Protein AF-A0A2T5G5W2-F1 (afdb_monomer_lite)

Foldseek 3Di:
DVVVVVVVVLVVVQVVLQVLQQVLLQVLQQQLFQQLLPFQKFKKFWKKKKKFLAFAQDPVGTHGPGIDIDGGDIDTCCCCPVVVCVVVVHDPPRPHDHDDMDMDMATPWMAMARDPPRSQVSSFVSSVVSRRPQFPDKTWQWKFFLGPPDDGDTPGCPPPDPDDDPDDPPPDDDDDDPVSVPPLQPGKIKIKMKTKGDRPCVPVVNPDDIDMHIYMHMHWDWDQGSVVRDIRTRDPCPPPDD

Radius of gyration: 27.68 Å; chains: 1; bounding box: 67×29×94 Å

InterPro domains:
  IPR028087 Putative Flp pilus-assembly TadG-like, N-terminal [PF13400] (2-38)

Secondary structure (DSSP, 8-state):
-HHHHHHHHHHHHHHHHHHHHHHHHHHHHHHHHHHHHHTTEEEEEEEEEEEE--EEE-SSSEEE--EEEEEEEEEEHIIIIIT-GGGGGS------SBS--EEEEEEEEEEEEE-TTHHHHHHHHHHHHT--TT-SEEEEEEEEE--SSP---EEE--SS---S---------PPPPTTGGG-TT-SEEEEEEEEEEPPTTTTSTTT---EEEEEEEEEE--EE-TTT-PEE---GGGG---

Organism: Hydrogenibacillus schlegelii (NCBI:txid1484)

Sequence (242 aa):
MIVVLIIAFAGLTEFGRYLIMREQAQTAADAAALAAATSGTKTWVKIDVYTYCGASRTKDGCESCGTRVVRGVIGTERDLIDRGEWIRYTTPQCECSCGGLQTWYEIVDRWVEYKRGDQAQAAGRFFQANRPTFAETADVRSVEVRRYPTVWETVRQDYAHIDYLNANPHYVTYPVPDDLRQDPFYPSVVVRAEAWMKTLWDGFLGIFRDRKANVCAQGDTFYQDPQTGRWIKPPDEACVPR

Structure (mmCIF, N/CA/C/O backbone):
data_AF-A0A2T5G5W2-F1
#
_entry.id   AF-A0A2T5G5W2-F1
#
loop_
_atom_site.group_PDB
_atom_site.id
_atom_site.type_symbol
_atom_site.label_atom_id
_atom_site.label_alt_id
_atom_site.label_comp_id
_atom_site.label_asym_id
_atom_site.label_entity_id
_atom_site.label_seq_id
_atom_site.pdbx_PDB_ins_code
_atom_site.Cartn_x
_atom_site.Cartn_y
_atom_site.Cartn_z
_atom_site.occupancy
_atom_site.B_iso_or_equiv
_atom_site.auth_seq_id
_atom_site.auth_comp_id
_atom_site.auth_asym_id
_atom_site.auth_atom_id
_atom_site.pdbx_PDB_model_num
ATOM 1 N N . MET A 1 1 ? -40.813 3.483 39.326 1.00 75.88 1 MET A N 1
ATOM 2 C CA . MET A 1 1 ? -40.563 4.310 38.122 1.00 75.88 1 MET A CA 1
ATOM 3 C C . MET A 1 1 ? -39.127 4.835 38.058 1.00 75.88 1 MET A C 1
ATOM 5 O O . MET A 1 1 ? -38.436 4.470 37.122 1.00 75.88 1 MET A O 1
ATOM 9 N N . ILE A 1 2 ? -38.645 5.599 39.053 1.00 87.69 2 ILE A N 1
ATOM 10 C CA . ILE A 1 2 ? -37.294 6.215 39.060 1.00 87.69 2 ILE A CA 1
ATOM 11 C C . ILE A 1 2 ? -36.161 5.220 38.725 1.00 87.69 2 ILE A C 1
ATOM 13 O O . ILE A 1 2 ? -35.359 5.492 37.841 1.00 87.69 2 ILE A O 1
ATOM 17 N N . VAL A 1 3 ? -36.145 4.034 39.346 1.00 83.75 3 VAL A N 1
ATOM 18 C CA . VAL A 1 3 ? -35.128 2.988 39.088 1.00 83.75 3 VAL A CA 1
ATOM 19 C C . VAL A 1 3 ? -35.062 2.566 37.610 1.00 83.75 3 VAL A C 1
ATOM 21 O O . VAL A 1 3 ? -33.977 2.361 37.080 1.00 83.75 3 VAL A O 1
ATOM 24 N N . VAL A 1 4 ? -36.205 2.494 36.918 1.00 85.69 4 VAL A N 1
ATOM 25 C CA . VAL A 1 4 ? -36.268 2.119 35.492 1.00 85.69 4 VAL A CA 1
ATOM 26 C C . VAL A 1 4 ? -35.642 3.207 34.616 1.00 85.69 4 VAL A C 1
ATOM 28 O O . VAL A 1 4 ? -34.908 2.892 33.684 1.00 85.69 4 VAL A O 1
ATOM 31 N N . LEU A 1 5 ? -35.870 4.482 34.948 1.00 88.69 5 LEU A N 1
ATOM 32 C CA . LEU A 1 5 ? -35.258 5.616 34.246 1.00 88.69 5 LEU A CA 1
ATOM 33 C C . LEU A 1 5 ? -33.735 5.658 34.455 1.00 88.69 5 LEU A C 1
ATOM 35 O O . LEU A 1 5 ? -33.006 5.929 33.506 1.00 88.69 5 LEU A O 1
ATOM 39 N N . ILE A 1 6 ? -33.252 5.326 35.658 1.00 88.12 6 ILE A N 1
ATOM 40 C CA . ILE A 1 6 ? -31.811 5.225 35.950 1.00 88.12 6 ILE A CA 1
ATOM 41 C C . ILE A 1 6 ? -31.166 4.101 35.125 1.00 88.12 6 ILE A C 1
ATOM 43 O O . ILE A 1 6 ? -30.148 4.338 34.481 1.00 88.12 6 ILE A O 1
ATOM 47 N N . ILE A 1 7 ? -31.775 2.908 35.078 1.00 86.12 7 ILE A N 1
ATOM 48 C CA . ILE A 1 7 ? -31.277 1.785 34.260 1.00 86.12 7 ILE A CA 1
ATOM 49 C C . ILE A 1 7 ? -31.255 2.159 32.769 1.00 86.12 7 ILE A C 1
ATOM 51 O O . ILE A 1 7 ? -30.272 1.879 32.083 1.00 86.12 7 ILE A O 1
ATOM 55 N N . ALA A 1 8 ? -32.300 2.827 32.268 1.00 87.25 8 ALA A N 1
ATOM 56 C CA . ALA A 1 8 ? -32.356 3.285 30.880 1.00 87.25 8 ALA A CA 1
ATOM 57 C C . ALA A 1 8 ? -31.255 4.314 30.559 1.00 87.25 8 ALA A C 1
ATOM 59 O O . ALA A 1 8 ? -30.593 4.206 29.527 1.00 87.25 8 ALA A O 1
ATOM 60 N N . PHE A 1 9 ? -31.006 5.274 31.456 1.00 89.81 9 PHE A N 1
ATOM 61 C CA . PHE A 1 9 ? -29.952 6.278 31.288 1.00 89.81 9 PHE A CA 1
ATOM 62 C C . PHE A 1 9 ? -28.539 5.667 31.355 1.00 89.81 9 PHE A C 1
ATOM 64 O O . PHE A 1 9 ? -27.686 5.980 30.520 1.00 89.81 9 PHE A O 1
ATOM 71 N N . ALA A 1 10 ? -28.299 4.740 32.289 1.00 86.81 10 ALA A N 1
ATOM 72 C CA . ALA A 1 10 ? -27.057 3.967 32.361 1.00 86.81 10 ALA A CA 1
ATOM 73 C C . ALA A 1 10 ? -26.822 3.155 31.071 1.00 86.81 10 ALA A C 1
ATOM 75 O O . ALA A 1 10 ? -25.731 3.181 30.506 1.00 86.81 10 ALA A O 1
ATOM 76 N N . GLY A 1 11 ? -27.868 2.514 30.535 1.00 86.50 11 GLY A N 1
ATOM 77 C CA . GLY A 1 11 ? -27.791 1.781 29.269 1.00 86.50 11 GLY A CA 1
ATOM 78 C C . GLY A 1 11 ? -27.474 2.664 28.060 1.00 86.50 11 GLY A C 1
ATOM 79 O O . GLY A 1 11 ? -26.618 2.305 27.252 1.00 86.50 11 GLY A O 1
ATOM 80 N N . LEU A 1 12 ? -28.113 3.833 27.948 1.00 89.62 12 LEU A N 1
ATOM 81 C CA . LEU A 1 12 ? -27.859 4.787 26.861 1.00 89.62 12 LEU A CA 1
ATOM 82 C C . LEU A 1 12 ? -26.438 5.365 26.914 1.00 89.62 12 LEU A C 1
ATOM 84 O O . LEU A 1 12 ? -25.783 5.468 25.878 1.00 89.62 12 LEU A O 1
ATOM 88 N N . THR A 1 13 ? -25.943 5.705 28.107 1.00 88.44 13 THR A N 1
ATOM 89 C CA . THR A 1 13 ? -24.583 6.247 28.282 1.00 88.44 13 THR A CA 1
ATOM 90 C C . THR A 1 13 ? -23.503 5.208 27.974 1.00 88.44 13 THR A C 1
ATOM 92 O O . THR A 1 13 ? -22.556 5.516 27.250 1.00 88.44 13 THR A O 1
ATOM 95 N N . GLU A 1 14 ? -23.665 3.961 28.422 1.00 86.69 14 GLU A N 1
ATOM 96 C CA . GLU A 1 14 ? -22.753 2.861 28.078 1.00 86.69 14 GLU A CA 1
ATOM 97 C C . GLU A 1 14 ? -22.765 2.525 26.584 1.00 86.69 14 GLU A C 1
ATOM 99 O O . GLU A 1 14 ? -21.706 2.330 25.983 1.00 86.69 14 GLU A O 1
ATOM 104 N N . PHE A 1 15 ? -23.943 2.495 25.956 1.00 87.38 15 PHE A N 1
ATOM 105 C CA . PHE A 1 15 ? -24.051 2.246 24.519 1.00 87.38 15 PHE A CA 1
ATOM 106 C C . PHE A 1 15 ? -23.409 3.371 23.694 1.00 87.38 15 PHE A C 1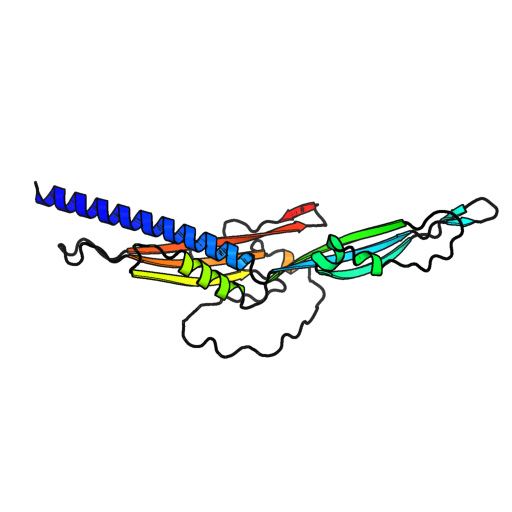
ATOM 108 O O . PHE A 1 15 ? -22.666 3.090 22.754 1.00 87.38 15 PHE A O 1
ATOM 115 N N . GLY A 1 16 ? -23.610 4.634 24.088 1.00 89.00 16 GLY A N 1
ATOM 116 C CA . GLY A 1 16 ? -22.953 5.786 23.465 1.00 89.00 16 GLY A CA 1
ATOM 117 C C . GLY A 1 16 ? -21.425 5.719 23.559 1.00 89.00 16 GLY A C 1
ATOM 118 O O . GLY A 1 16 ? -20.744 5.865 22.545 1.00 89.00 16 GLY A O 1
ATOM 119 N N . ARG A 1 17 ? -20.875 5.415 24.746 1.00 89.25 17 ARG A N 1
ATOM 120 C CA . ARG A 1 17 ? -19.422 5.222 24.935 1.00 89.25 17 ARG A CA 1
ATOM 121 C C . ARG A 1 17 ? -18.874 4.081 24.074 1.00 89.25 17 ARG A C 1
ATOM 123 O O . ARG A 1 17 ? -17.823 4.245 23.458 1.00 89.25 17 ARG A O 1
ATOM 130 N N . TYR A 1 18 ? -19.596 2.960 23.991 1.00 87.50 18 TYR A N 1
ATOM 131 C CA . TYR A 1 18 ? -19.204 1.821 23.158 1.00 87.50 18 TYR A CA 1
ATOM 132 C C . TYR A 1 18 ? -19.150 2.178 21.666 1.00 87.50 18 TYR A C 1
ATOM 134 O O . TYR A 1 18 ? -18.173 1.836 20.998 1.00 87.50 18 TYR A O 1
ATOM 142 N N . LEU A 1 19 ? -20.158 2.892 21.148 1.00 90.19 19 LEU A N 1
ATOM 143 C CA . LEU A 1 19 ? -20.159 3.355 19.757 1.00 90.19 19 LEU A CA 1
ATOM 144 C C . LEU A 1 19 ? -18.979 4.295 19.478 1.00 90.19 19 LEU A C 1
ATOM 146 O O . LEU A 1 19 ? -18.249 4.069 18.518 1.00 90.19 19 LEU A O 1
ATOM 150 N N . ILE A 1 20 ? -18.730 5.280 20.348 1.00 90.50 20 ILE A N 1
ATOM 151 C CA . ILE A 1 20 ? -17.597 6.208 20.186 1.00 90.50 20 ILE A CA 1
ATOM 152 C C . ILE A 1 20 ? -16.259 5.454 20.207 1.00 90.50 20 ILE A C 1
ATOM 154 O O . ILE A 1 20 ? -15.413 5.700 19.350 1.00 90.50 20 ILE A O 1
ATOM 158 N N . MET A 1 21 ? -16.068 4.502 21.131 1.00 91.25 21 MET A N 1
ATOM 159 C CA . MET A 1 21 ? -14.854 3.677 21.156 1.00 91.25 21 MET A CA 1
ATOM 160 C C . MET A 1 21 ? -14.689 2.879 19.856 1.00 91.25 21 MET A C 1
ATOM 162 O O . MET A 1 21 ? -13.575 2.785 19.344 1.00 91.25 21 MET A O 1
ATOM 166 N N . ARG A 1 22 ? -15.772 2.303 19.319 1.00 90.38 22 ARG A N 1
ATOM 167 C CA . ARG A 1 22 ? -15.732 1.514 18.082 1.00 90.38 22 ARG A CA 1
ATOM 168 C C . ARG A 1 22 ? -15.331 2.363 16.873 1.00 90.38 22 ARG A C 1
ATOM 170 O O . ARG A 1 22 ? -14.464 1.930 16.123 1.00 90.38 22 ARG A O 1
ATOM 177 N N . GLU A 1 23 ? -15.904 3.555 16.713 1.00 91.19 23 GLU A N 1
ATOM 178 C CA . GLU A 1 23 ? -15.547 4.476 15.619 1.00 91.19 23 GLU A CA 1
ATOM 179 C C . GLU A 1 23 ? -14.101 4.986 15.748 1.00 91.19 23 GLU A C 1
ATOM 181 O O . GLU A 1 23 ? -13.355 5.019 14.767 1.00 91.19 23 GLU A O 1
ATOM 186 N N . GLN A 1 24 ? -13.651 5.302 16.971 1.00 90.94 24 GLN A N 1
ATOM 187 C CA . GLN A 1 24 ? -12.246 5.642 17.234 1.00 90.94 24 GLN A CA 1
ATOM 188 C C . GLN A 1 24 ? -11.306 4.474 16.900 1.00 90.94 24 GLN A C 1
ATOM 190 O O . GLN A 1 24 ? -10.264 4.684 16.284 1.00 90.94 24 GLN A O 1
ATOM 195 N N . ALA A 1 25 ? -11.672 3.241 17.267 1.00 88.56 25 ALA A N 1
ATOM 196 C CA . ALA A 1 25 ? -10.878 2.051 16.973 1.00 88.56 25 ALA A CA 1
ATOM 197 C C . ALA A 1 25 ? -10.799 1.776 15.465 1.00 88.56 25 ALA A C 1
ATOM 199 O O . ALA A 1 25 ? -9.724 1.436 14.976 1.00 88.56 25 ALA A O 1
ATOM 200 N N . GLN A 1 26 ? -11.902 1.962 14.730 1.00 90.88 26 GLN A N 1
ATOM 201 C CA . GLN A 1 26 ? -11.923 1.827 13.272 1.00 90.88 26 GLN A CA 1
ATOM 202 C C . GLN A 1 26 ? -11.002 2.870 12.628 1.00 90.88 26 GLN A C 1
ATOM 204 O O . GLN A 1 26 ? -10.073 2.496 11.923 1.00 90.88 26 GLN A O 1
ATOM 209 N N . THR A 1 27 ? -11.155 4.146 12.997 1.00 91.31 27 THR A N 1
ATOM 210 C CA . THR A 1 27 ? -10.293 5.246 12.522 1.00 91.31 27 THR A CA 1
ATOM 211 C C . THR A 1 27 ? -8.804 4.975 12.790 1.00 91.31 27 THR A C 1
ATOM 213 O O . THR A 1 27 ? -7.952 5.212 11.933 1.00 91.31 27 THR A O 1
ATOM 216 N N . ALA A 1 28 ? -8.473 4.442 13.972 1.00 87.44 28 ALA A N 1
ATOM 217 C CA . ALA A 1 28 ? -7.106 4.070 14.334 1.00 87.44 28 ALA A CA 1
ATOM 218 C C . ALA A 1 28 ? -6.576 2.887 13.506 1.00 87.44 28 ALA A C 1
ATOM 220 O O . ALA A 1 28 ? -5.399 2.875 13.139 1.00 87.44 28 ALA A O 1
ATOM 221 N N . ALA A 1 29 ? -7.429 1.905 13.194 1.00 87.31 29 ALA A N 1
ATOM 222 C CA . ALA A 1 29 ? -7.088 0.788 12.320 1.00 87.31 29 ALA A CA 1
ATOM 223 C C . ALA A 1 29 ? -6.875 1.253 10.869 1.00 87.31 29 ALA A C 1
ATOM 225 O O . ALA A 1 29 ? -5.891 0.845 10.255 1.00 87.31 29 ALA A O 1
ATOM 226 N N . ASP A 1 30 ? -7.719 2.150 10.351 1.00 88.62 30 ASP A N 1
ATOM 227 C CA . ASP A 1 30 ? -7.602 2.722 9.002 1.00 88.62 30 ASP A CA 1
ATOM 228 C C . ASP A 1 30 ? -6.281 3.494 8.843 1.00 88.62 30 ASP A C 1
ATOM 230 O O . ASP A 1 30 ? -5.517 3.261 7.901 1.00 88.62 30 ASP A O 1
ATOM 234 N N . ALA A 1 31 ? -5.942 4.337 9.827 1.00 86.81 31 ALA A N 1
ATOM 235 C CA . ALA A 1 31 ? -4.659 5.038 9.874 1.00 86.81 31 ALA A CA 1
ATOM 236 C C . ALA A 1 31 ? -3.460 4.073 9.968 1.00 86.81 31 ALA A C 1
ATOM 238 O O . ALA A 1 31 ? -2.442 4.278 9.302 1.00 86.81 31 ALA A O 1
ATOM 239 N N . ALA A 1 32 ? -3.575 3.006 10.764 1.00 84.38 32 ALA A N 1
ATOM 240 C CA . ALA A 1 32 ? -2.542 1.981 10.901 1.00 84.38 32 ALA A CA 1
ATOM 241 C C . ALA A 1 32 ? -2.332 1.171 9.612 1.00 84.38 32 ALA A C 1
ATOM 243 O O . ALA A 1 32 ? -1.190 0.891 9.246 1.00 84.38 32 ALA A O 1
ATOM 244 N N . ALA A 1 33 ? -3.410 0.824 8.906 1.00 85.44 33 ALA A N 1
ATOM 245 C CA . ALA A 1 33 ? -3.350 0.083 7.652 1.00 85.44 33 ALA A CA 1
ATOM 246 C C . ALA A 1 33 ? -2.731 0.928 6.529 1.00 85.44 33 ALA A C 1
ATOM 248 O O . ALA A 1 33 ? -1.846 0.445 5.821 1.00 85.44 33 ALA A O 1
ATOM 249 N N . LEU A 1 34 ? -3.092 2.213 6.431 1.00 86.69 34 LEU A N 1
ATOM 250 C CA . LEU A 1 34 ? -2.463 3.158 5.502 1.00 86.69 34 LEU A CA 1
ATOM 251 C C . LEU A 1 34 ? -0.968 3.372 5.808 1.00 86.69 34 LEU A C 1
ATOM 253 O O . LEU A 1 34 ? -0.134 3.357 4.898 1.00 86.69 34 LEU A O 1
ATOM 257 N N . ALA A 1 35 ? -0.605 3.531 7.084 1.00 84.75 35 ALA A N 1
ATOM 258 C CA . ALA A 1 35 ? 0.792 3.665 7.500 1.00 84.75 35 ALA A CA 1
ATOM 259 C C . ALA A 1 35 ? 1.623 2.409 7.189 1.00 84.75 35 ALA A C 1
ATOM 261 O O . ALA A 1 35 ? 2.795 2.509 6.834 1.00 84.75 35 ALA A O 1
ATOM 262 N N . ALA A 1 36 ? 1.016 1.225 7.286 1.00 82.00 36 ALA A N 1
ATOM 263 C CA . ALA A 1 36 ? 1.665 -0.034 6.950 1.00 82.00 36 ALA A CA 1
ATOM 264 C C . ALA A 1 36 ? 1.761 -0.272 5.433 1.00 82.00 36 ALA A C 1
ATOM 266 O O . ALA A 1 36 ? 2.787 -0.751 4.962 1.00 82.00 36 ALA A O 1
ATOM 267 N N . ALA A 1 37 ? 0.756 0.124 4.647 1.00 81.50 37 ALA A N 1
ATOM 268 C CA . ALA A 1 37 ? 0.812 0.077 3.181 1.00 81.50 37 ALA A CA 1
ATOM 269 C C . ALA A 1 37 ? 1.822 1.079 2.580 1.00 81.50 37 ALA A C 1
ATOM 271 O O . ALA A 1 37 ? 2.270 0.918 1.445 1.00 81.50 37 ALA A O 1
ATOM 272 N N . THR A 1 38 ? 2.219 2.104 3.340 1.00 81.81 38 THR A N 1
ATOM 273 C CA . THR A 1 38 ? 3.231 3.092 2.930 1.00 81.81 38 THR A CA 1
ATOM 274 C C . THR A 1 38 ? 4.626 2.829 3.514 1.00 81.81 38 THR A C 1
ATOM 276 O O . THR A 1 38 ? 5.600 3.416 3.035 1.00 81.81 38 THR A O 1
ATOM 279 N N . SER A 1 39 ? 4.779 1.942 4.508 1.00 80.00 39 SER A N 1
ATOM 280 C CA . SER A 1 39 ? 6.076 1.694 5.147 1.00 80.00 39 SER A CA 1
ATOM 281 C C . SER A 1 39 ? 6.926 0.661 4.397 1.00 80.00 39 SER A C 1
ATOM 283 O O . SER A 1 39 ? 6.584 -0.513 4.243 1.00 80.00 39 SER A O 1
ATOM 285 N N . GLY A 1 40 ? 8.099 1.108 3.938 1.00 72.56 40 GLY A N 1
ATOM 286 C CA . GLY A 1 40 ? 9.072 0.244 3.263 1.00 72.56 40 GLY A CA 1
ATOM 287 C C . GLY A 1 40 ? 8.630 -0.252 1.880 1.00 72.56 40 GLY A C 1
ATOM 288 O O . GLY A 1 40 ? 9.183 -1.235 1.386 1.00 72.56 40 GLY A O 1
ATOM 289 N N . THR A 1 41 ? 7.642 0.406 1.271 1.00 78.25 41 THR A N 1
ATOM 290 C CA . THR A 1 41 ? 7.068 0.059 -0.034 1.00 78.25 41 THR A CA 1
ATOM 291 C C . THR A 1 41 ? 7.982 0.504 -1.179 1.00 78.25 41 THR A C 1
ATOM 293 O O . THR A 1 41 ? 8.453 1.644 -1.203 1.00 78.25 41 THR A O 1
ATOM 296 N N . LYS A 1 42 ? 8.227 -0.384 -2.147 1.00 80.38 42 LYS A N 1
ATOM 297 C CA . LYS A 1 42 ? 8.968 -0.096 -3.384 1.00 80.38 42 LYS A CA 1
ATOM 298 C C . LYS A 1 42 ? 8.151 -0.513 -4.598 1.00 80.38 42 LYS A C 1
ATOM 300 O O . LYS A 1 42 ? 7.775 -1.677 -4.707 1.00 80.38 42 LYS A O 1
ATOM 305 N N . THR A 1 43 ? 7.952 0.406 -5.536 1.00 82.19 43 THR A N 1
ATOM 306 C CA . THR A 1 43 ? 7.426 0.071 -6.862 1.00 82.19 43 THR A CA 1
ATOM 307 C C . THR A 1 43 ? 8.585 -0.256 -7.794 1.00 82.19 43 THR A C 1
ATOM 309 O O . THR A 1 43 ? 9.536 0.523 -7.930 1.00 82.19 43 THR A O 1
ATOM 312 N N . TRP A 1 44 ? 8.508 -1.422 -8.416 1.00 83.62 44 TRP A N 1
ATOM 313 C CA . TRP A 1 44 ? 9.457 -1.931 -9.392 1.00 83.62 44 TRP A CA 1
ATOM 314 C C . TRP A 1 44 ? 8.829 -1.904 -10.780 1.00 83.62 44 TRP A C 1
ATOM 316 O O . TRP A 1 44 ? 7.629 -2.137 -10.931 1.00 83.62 44 TRP A O 1
ATOM 326 N N . VAL A 1 45 ? 9.659 -1.665 -11.791 1.00 85.62 45 VAL A N 1
ATOM 327 C CA . VAL A 1 45 ? 9.281 -1.777 -13.200 1.00 85.62 45 VAL A CA 1
ATOM 328 C C . VAL A 1 45 ? 10.287 -2.636 -13.951 1.00 85.62 45 VAL A C 1
ATOM 330 O O . VAL A 1 45 ? 11.486 -2.644 -13.652 1.00 85.62 45 VAL A O 1
ATOM 333 N N . LYS A 1 46 ? 9.781 -3.327 -14.967 1.00 85.75 46 LYS A N 1
ATOM 334 C CA . LYS A 1 46 ? 10.559 -3.944 -16.035 1.00 85.75 46 LYS A CA 1
ATOM 335 C C . LYS A 1 46 ? 10.251 -3.192 -17.319 1.00 85.75 46 LYS A C 1
ATOM 337 O O . LYS A 1 46 ? 9.081 -3.077 -17.685 1.00 85.75 46 LYS A O 1
ATOM 342 N N . ILE A 1 47 ? 11.279 -2.708 -18.000 1.00 87.44 47 ILE A N 1
ATOM 343 C CA . ILE A 1 47 ? 11.138 -1.961 -19.249 1.00 87.44 47 ILE A CA 1
ATOM 344 C C . ILE A 1 47 ? 11.949 -2.592 -20.379 1.00 87.44 47 ILE A C 1
ATOM 346 O O . ILE A 1 47 ? 13.025 -3.154 -20.155 1.00 87.44 47 ILE A O 1
ATOM 350 N N . ASP A 1 48 ? 11.439 -2.441 -21.595 1.00 90.12 48 ASP A N 1
ATOM 351 C CA . ASP A 1 48 ? 12.189 -2.646 -22.830 1.00 90.12 48 ASP A CA 1
ATOM 352 C C . ASP A 1 48 ? 12.545 -1.259 -23.386 1.00 90.12 48 ASP A C 1
ATOM 354 O O . ASP A 1 48 ? 11.670 -0.410 -23.569 1.00 90.12 48 ASP A O 1
ATOM 358 N N . VAL A 1 49 ? 13.836 -0.999 -23.607 1.00 90.25 49 VAL A N 1
ATOM 359 C CA . VAL A 1 49 ? 14.341 0.291 -24.102 1.00 90.25 49 VAL A CA 1
ATOM 360 C C . VAL A 1 49 ? 14.666 0.174 -25.582 1.00 90.25 49 VAL A C 1
ATOM 362 O O . VAL A 1 49 ? 15.504 -0.629 -25.994 1.00 90.25 49 VAL A O 1
ATOM 365 N N . TYR A 1 50 ? 14.015 1.009 -26.381 1.00 90.12 50 TYR A N 1
ATOM 366 C CA . TYR A 1 50 ? 14.131 1.053 -27.828 1.00 90.12 50 TYR A CA 1
ATOM 367 C C . TYR A 1 50 ? 15.044 2.202 -28.253 1.00 90.12 50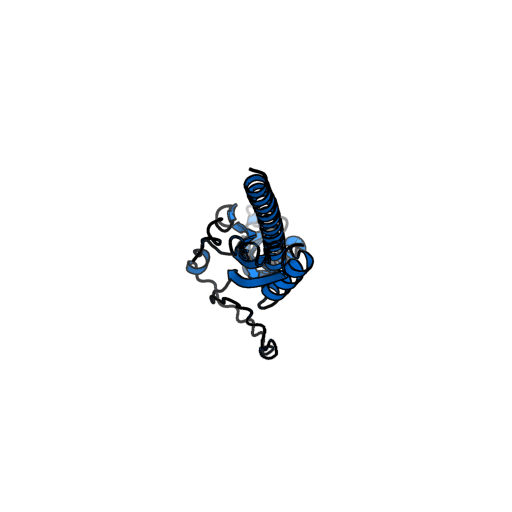 TYR A C 1
ATOM 369 O O . TYR A 1 50 ? 15.003 3.309 -27.714 1.00 90.12 50 TYR A O 1
ATOM 377 N N . THR A 1 51 ? 15.889 1.943 -29.245 1.00 89.50 51 THR A N 1
ATOM 378 C CA . THR A 1 51 ? 16.731 2.944 -29.902 1.00 89.50 51 THR A CA 1
ATOM 379 C C . THR A 1 51 ? 16.581 2.790 -31.409 1.00 89.50 51 THR A C 1
ATOM 381 O O . THR A 1 51 ? 17.073 1.824 -31.996 1.00 89.50 51 THR A O 1
ATOM 384 N N . TYR A 1 52 ? 15.884 3.729 -32.042 1.00 86.75 52 TYR A N 1
ATOM 385 C CA . TYR A 1 52 ? 15.818 3.822 -33.494 1.00 86.75 52 TYR A CA 1
ATOM 386 C C . TYR A 1 52 ? 17.138 4.381 -34.020 1.00 86.75 52 TYR A C 1
ATOM 388 O O . TYR A 1 52 ? 17.522 5.506 -33.689 1.00 86.75 52 TYR A O 1
ATOM 396 N N . CYS A 1 53 ? 17.823 3.595 -34.851 1.00 83.19 53 CYS A N 1
ATOM 397 C CA . CYS A 1 53 ? 19.142 3.944 -35.367 1.00 83.19 53 CYS A CA 1
ATOM 398 C C . CYS A 1 53 ? 19.110 4.927 -36.548 1.00 83.19 53 CYS A C 1
ATOM 400 O O . CYS A 1 53 ? 20.151 5.176 -37.141 1.00 83.19 53 CYS A O 1
ATOM 402 N N . GLY A 1 54 ? 17.956 5.487 -36.921 1.00 81.88 54 GLY A N 1
ATOM 403 C CA . GLY A 1 54 ? 17.862 6.348 -38.099 1.00 81.88 54 GLY A CA 1
ATOM 404 C C . GLY A 1 54 ? 17.916 5.545 -39.401 1.00 81.88 54 GLY A C 1
ATOM 405 O O . GLY A 1 54 ? 17.328 4.468 -39.518 1.00 81.88 54 GLY A O 1
ATOM 406 N N . ALA A 1 55 ? 18.604 6.090 -40.396 1.00 80.12 55 ALA A N 1
ATOM 407 C CA . ALA A 1 55 ? 18.743 5.526 -41.730 1.00 80.12 55 ALA A CA 1
ATOM 408 C C . ALA A 1 55 ? 20.172 5.709 -42.267 1.00 80.12 55 ALA A C 1
ATOM 410 O O . ALA A 1 55 ? 20.901 6.605 -41.844 1.00 80.12 55 ALA A O 1
ATOM 411 N N . SER A 1 56 ? 20.577 4.886 -43.227 1.00 83.50 56 SER A N 1
ATOM 412 C CA . SER A 1 56 ? 21.863 4.995 -43.918 1.00 83.50 56 SER A CA 1
ATOM 413 C C . SER A 1 56 ? 21.670 5.391 -45.372 1.00 83.50 56 SER A C 1
ATOM 415 O O . SER A 1 56 ? 20.721 4.969 -46.030 1.00 83.50 56 SER A O 1
ATOM 417 N N . ARG A 1 57 ? 22.569 6.241 -45.871 1.00 80.75 57 ARG A N 1
ATOM 418 C CA . ARG A 1 57 ? 22.500 6.769 -47.231 1.00 80.75 57 ARG A CA 1
ATOM 419 C C . ARG A 1 57 ? 22.918 5.706 -48.247 1.00 80.75 57 ARG A C 1
ATOM 421 O O . ARG A 1 57 ? 24.081 5.306 -48.278 1.00 80.75 57 ARG A O 1
ATOM 428 N N . THR A 1 58 ? 21.986 5.293 -49.095 1.00 81.06 58 THR A N 1
ATOM 429 C CA . THR A 1 58 ? 22.231 4.403 -50.236 1.00 81.06 58 THR A CA 1
ATOM 430 C C . THR A 1 58 ? 22.229 5.208 -51.539 1.00 81.06 58 THR A C 1
ATOM 432 O O . THR A 1 58 ? 22.180 6.442 -51.521 1.00 81.06 58 THR A O 1
ATOM 435 N N . LYS A 1 59 ? 22.364 4.543 -52.694 1.00 82.31 59 LYS A N 1
ATOM 436 C CA . LYS A 1 59 ? 22.319 5.229 -54.000 1.00 82.31 59 LYS A CA 1
ATOM 437 C C . LYS A 1 59 ? 20.915 5.737 -54.337 1.00 82.31 59 LYS A C 1
ATOM 439 O O . LYS A 1 59 ? 20.798 6.734 -55.044 1.00 82.31 59 LYS A O 1
ATOM 444 N N . ASP A 1 60 ? 19.896 5.080 -53.792 1.00 82.06 60 ASP A N 1
ATOM 445 C CA . ASP A 1 60 ? 18.487 5.298 -54.116 1.00 82.06 60 ASP A CA 1
ATOM 446 C C . ASP A 1 60 ? 17.751 6.143 -53.054 1.00 82.06 60 ASP A C 1
ATOM 448 O O . ASP A 1 60 ? 16.628 6.589 -53.282 1.00 82.06 60 ASP A O 1
ATOM 452 N N . GLY A 1 61 ? 18.384 6.426 -51.905 1.00 81.94 61 GLY A N 1
ATOM 453 C CA . GLY A 1 61 ? 17.823 7.295 -50.869 1.00 81.94 61 GLY A CA 1
ATOM 454 C C . GLY A 1 61 ? 18.505 7.167 -49.503 1.00 81.94 61 GLY A C 1
ATOM 455 O O . GLY A 1 61 ? 19.725 7.041 -49.401 1.00 81.94 61 GLY A O 1
ATOM 456 N N . CYS A 1 62 ? 17.703 7.225 -48.439 1.00 80.62 62 CYS A N 1
ATOM 457 C CA . CYS A 1 62 ? 18.109 6.851 -47.085 1.00 80.62 62 CYS A CA 1
ATOM 458 C C . CYS A 1 62 ? 17.251 5.656 -46.641 1.00 80.62 62 CYS A C 1
ATOM 460 O O . CYS A 1 62 ? 16.031 5.784 -46.541 1.00 80.62 62 CYS A O 1
ATOM 462 N N . GLU A 1 63 ? 17.876 4.515 -46.361 1.00 81.12 63 GLU A N 1
ATOM 463 C CA . GLU A 1 63 ? 17.205 3.272 -45.951 1.00 81.12 63 GLU A CA 1
ATOM 464 C C . GLU A 1 63 ? 17.300 3.070 -44.439 1.00 81.12 63 GLU A C 1
ATOM 466 O O . GLU A 1 63 ? 18.337 3.347 -43.841 1.00 81.12 63 GLU A O 1
ATOM 471 N N . SER A 1 64 ? 16.227 2.599 -43.797 1.00 80.94 64 SER A N 1
ATOM 472 C CA . SER A 1 64 ? 16.188 2.485 -42.334 1.00 80.94 64 SER A CA 1
ATOM 473 C C . SER A 1 64 ? 17.236 1.507 -41.795 1.00 80.94 64 SER A C 1
ATOM 475 O O . SER A 1 64 ? 17.326 0.363 -42.233 1.00 80.94 64 SER A O 1
ATOM 477 N N . CYS A 1 65 ? 17.967 1.940 -40.768 1.00 80.88 65 CYS A N 1
ATOM 478 C CA . CYS A 1 65 ? 18.895 1.106 -40.007 1.00 80.88 65 CYS A CA 1
ATOM 479 C C . CYS A 1 65 ? 18.198 0.180 -38.992 1.00 80.88 65 CYS A C 1
ATOM 481 O O . CYS A 1 65 ? 18.863 -0.581 -38.286 1.00 80.88 65 CYS A O 1
ATOM 483 N N . GLY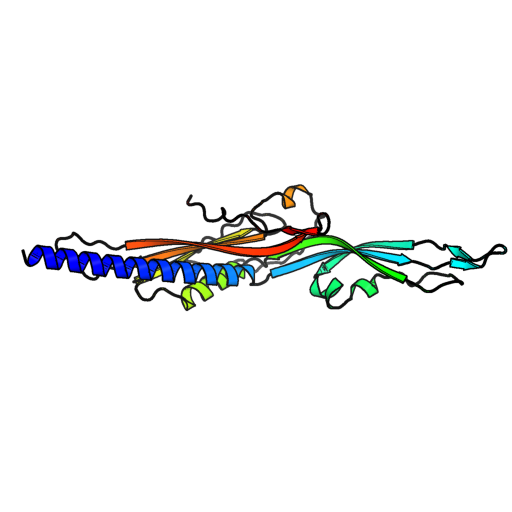 A 1 66 ? 16.869 0.265 -38.886 1.00 84.25 66 GLY A N 1
ATOM 484 C CA . GLY A 1 66 ? 16.076 -0.472 -37.912 1.00 84.25 66 GLY A CA 1
ATOM 485 C C . GLY A 1 66 ? 16.205 0.050 -36.477 1.00 84.25 66 GLY A C 1
ATOM 486 O O . GLY A 1 66 ? 16.757 1.119 -36.200 1.00 84.25 66 GLY A O 1
ATOM 487 N N . THR A 1 67 ? 15.664 -0.740 -35.551 1.00 86.50 67 THR A N 1
ATOM 488 C CA . THR A 1 67 ? 15.555 -0.404 -34.127 1.00 86.50 67 THR A CA 1
ATOM 489 C C . THR A 1 67 ? 16.306 -1.439 -33.296 1.00 86.50 67 THR A C 1
ATOM 491 O O . THR A 1 67 ? 16.080 -2.643 -33.435 1.00 86.50 67 THR A O 1
ATOM 494 N N . ARG A 1 68 ? 17.198 -0.982 -32.414 1.00 85.88 68 ARG A N 1
ATOM 495 C CA . ARG A 1 68 ? 17.818 -1.806 -31.368 1.00 85.88 68 ARG A CA 1
ATOM 496 C C . ARG A 1 68 ? 16.918 -1.808 -30.135 1.00 85.88 68 ARG A C 1
ATOM 498 O O . ARG A 1 68 ? 16.307 -0.788 -29.829 1.00 85.88 68 ARG A O 1
ATOM 505 N N . VAL A 1 69 ? 16.844 -2.938 -29.436 1.00 87.00 69 VAL A N 1
ATOM 506 C CA . VAL A 1 69 ? 16.029 -3.084 -28.221 1.00 87.00 69 VAL A CA 1
ATOM 507 C C . VAL A 1 69 ? 16.863 -3.740 -27.129 1.00 87.00 69 VAL A C 1
ATOM 509 O O . VAL A 1 69 ? 17.360 -4.851 -27.319 1.00 87.00 69 VAL A O 1
ATOM 512 N N . VAL A 1 70 ? 16.995 -3.068 -25.988 1.00 85.62 70 VAL A N 1
ATOM 513 C CA . VAL A 1 70 ? 17.539 -3.641 -24.752 1.00 85.62 70 VAL A CA 1
ATOM 514 C C . VAL A 1 70 ? 16.352 -4.088 -23.909 1.00 85.62 70 VAL A C 1
ATOM 516 O O . VAL A 1 70 ? 15.595 -3.260 -23.409 1.00 85.62 70 VAL A O 1
ATOM 519 N N . ARG A 1 71 ? 16.154 -5.405 -23.808 1.00 86.88 71 ARG A N 1
ATOM 520 C CA . ARG A 1 71 ? 14.965 -5.990 -23.179 1.00 86.88 71 ARG A CA 1
ATOM 521 C C . ARG A 1 71 ? 15.165 -6.328 -21.709 1.00 86.88 71 ARG A C 1
ATOM 523 O O . ARG A 1 71 ? 16.239 -6.782 -21.318 1.00 86.88 71 ARG A O 1
ATOM 530 N N . GLY A 1 72 ? 14.094 -6.212 -20.930 1.00 82.00 72 GLY A N 1
ATOM 531 C CA . GLY A 1 72 ? 14.014 -6.723 -19.565 1.00 82.00 72 GLY A CA 1
ATOM 532 C C . GLY A 1 72 ? 14.875 -5.975 -18.549 1.00 82.00 72 GLY A C 1
ATOM 533 O O . GLY A 1 72 ? 15.360 -6.596 -17.605 1.00 82.00 72 GLY A O 1
ATOM 534 N N . VAL A 1 73 ? 15.061 -4.665 -18.721 1.00 83.69 73 VAL A N 1
ATOM 535 C CA . VAL A 1 73 ? 15.739 -3.817 -17.732 1.00 83.69 73 VAL A CA 1
ATOM 536 C C . VAL A 1 73 ? 14.844 -3.700 -16.498 1.00 83.69 73 VAL A C 1
ATOM 538 O O . VAL A 1 73 ? 13.729 -3.195 -16.596 1.00 83.69 73 VAL A O 1
ATOM 541 N N . ILE A 1 74 ? 15.317 -4.175 -15.343 1.00 85.25 74 ILE A N 1
ATOM 542 C CA . ILE A 1 74 ? 14.578 -4.151 -14.070 1.00 85.25 74 ILE A CA 1
ATOM 543 C C . ILE A 1 74 ? 15.203 -3.122 -13.127 1.00 85.25 74 ILE A C 1
ATOM 545 O O . ILE A 1 74 ? 16.423 -3.072 -12.970 1.00 85.25 74 ILE A O 1
ATOM 549 N N . GLY A 1 75 ? 14.362 -2.333 -12.462 1.00 83.75 75 GLY A N 1
ATOM 550 C CA . GLY A 1 75 ? 14.778 -1.338 -11.477 1.00 83.75 75 GLY A CA 1
ATOM 551 C C . GLY A 1 75 ? 13.584 -0.736 -10.743 1.00 83.75 75 GLY A C 1
ATOM 552 O O . GLY A 1 75 ? 12.435 -1.094 -11.009 1.00 83.75 75 GLY A O 1
ATOM 553 N N . THR A 1 76 ? 13.839 0.169 -9.797 1.00 87.00 76 THR A N 1
ATOM 554 C CA . THR A 1 76 ? 12.735 0.892 -9.152 1.00 87.00 76 THR A CA 1
ATOM 555 C C . THR A 1 76 ? 12.103 1.855 -10.155 1.00 87.00 76 THR A C 1
ATOM 557 O O . THR A 1 76 ? 12.800 2.420 -11.002 1.00 87.00 76 THR A O 1
ATOM 560 N N . GLU A 1 77 ? 10.793 2.071 -10.053 1.00 86.06 77 GLU A N 1
ATOM 561 C CA . GLU A 1 77 ? 10.091 3.037 -10.906 1.00 86.06 77 GLU A CA 1
ATOM 562 C C . GLU A 1 77 ? 10.680 4.445 -10.754 1.00 86.06 77 GLU A C 1
ATOM 564 O O . GLU A 1 77 ? 10.905 5.146 -11.737 1.00 86.06 77 GLU A O 1
ATOM 569 N N . ARG A 1 78 ? 11.056 4.803 -9.522 1.00 86.81 78 ARG A N 1
ATOM 570 C CA . ARG A 1 78 ? 11.676 6.088 -9.201 1.00 86.81 78 ARG A CA 1
ATOM 571 C C . ARG A 1 78 ? 13.015 6.311 -9.901 1.00 86.81 78 ARG A C 1
ATOM 573 O O . ARG A 1 78 ? 13.310 7.426 -10.323 1.00 86.81 78 ARG A O 1
ATOM 580 N N . ASP A 1 79 ? 13.856 5.286 -9.974 1.00 89.25 79 ASP A N 1
ATOM 581 C CA . ASP A 1 79 ? 15.176 5.424 -10.587 1.00 89.25 79 ASP A CA 1
ATOM 582 C C . ASP A 1 79 ? 15.071 5.313 -12.114 1.00 89.25 79 ASP A C 1
ATOM 584 O O . ASP A 1 79 ? 15.555 6.191 -12.828 1.00 89.25 79 ASP A O 1
ATOM 588 N N . LEU A 1 80 ? 14.379 4.294 -12.636 1.00 90.12 80 LEU A N 1
ATOM 589 C CA . LEU A 1 80 ? 14.279 4.097 -14.083 1.00 90.12 80 LEU A CA 1
ATOM 590 C C . LEU A 1 80 ? 13.404 5.147 -14.771 1.00 90.12 80 LEU A C 1
ATOM 592 O O . LEU A 1 80 ? 13.843 5.684 -15.785 1.00 90.12 80 LEU A O 1
ATOM 596 N N . ILE A 1 81 ? 12.212 5.445 -14.243 1.00 90.25 81 ILE A N 1
ATOM 597 C CA . ILE A 1 81 ? 11.216 6.319 -14.883 1.00 90.25 81 ILE A CA 1
ATOM 598 C C . ILE A 1 81 ? 11.355 7.761 -14.391 1.00 90.25 81 ILE A C 1
ATOM 600 O O . ILE A 1 81 ? 11.731 8.623 -15.186 1.00 90.25 81 ILE A O 1
ATOM 604 N N . ASP A 1 82 ? 11.120 8.032 -13.100 1.00 89.94 82 ASP A N 1
ATOM 605 C CA . ASP A 1 82 ? 11.011 9.415 -12.590 1.00 89.94 82 ASP A CA 1
ATOM 606 C C . ASP A 1 82 ? 12.314 10.215 -12.747 1.00 89.94 82 ASP A C 1
ATOM 608 O O . ASP A 1 82 ? 12.291 11.416 -13.017 1.00 89.94 82 ASP A O 1
ATOM 612 N N . ARG A 1 83 ? 13.468 9.555 -12.577 1.00 93.25 83 ARG A N 1
ATOM 613 C CA . ARG A 1 83 ? 14.800 10.148 -12.802 1.00 93.25 83 ARG A CA 1
ATOM 614 C C . ARG A 1 83 ? 15.322 9.981 -14.230 1.00 93.25 83 ARG A C 1
ATOM 616 O O . ARG A 1 83 ? 16.390 10.506 -14.540 1.00 93.25 83 ARG A O 1
ATOM 623 N N . GLY A 1 84 ? 14.613 9.249 -15.088 1.00 91.00 84 GLY A N 1
ATOM 624 C CA . GLY A 1 84 ? 15.024 8.996 -16.467 1.00 91.00 84 GLY A CA 1
ATOM 625 C C . GLY A 1 84 ? 16.272 8.118 -16.622 1.00 91.00 84 GLY A C 1
ATOM 626 O O . GLY A 1 84 ? 16.922 8.181 -17.667 1.00 91.00 84 GLY A O 1
ATOM 627 N N . GLU A 1 85 ? 16.647 7.297 -15.628 1.00 92.44 85 GLU A N 1
ATOM 628 C CA . GLU A 1 85 ? 17.848 6.453 -15.750 1.00 92.44 85 GLU A CA 1
ATOM 629 C C . GLU A 1 85 ? 17.715 5.363 -16.829 1.00 92.44 85 GLU A C 1
ATOM 631 O O . GLU A 1 85 ? 18.737 4.840 -17.281 1.00 92.44 85 GLU A O 1
ATOM 636 N N . TRP A 1 86 ? 16.499 5.102 -17.334 1.00 90.94 86 TRP A N 1
ATOM 637 C CA . TRP A 1 86 ? 16.256 4.286 -18.533 1.00 90.94 86 TRP A CA 1
ATOM 638 C C . TRP A 1 86 ? 17.117 4.708 -19.740 1.00 90.94 86 TRP A C 1
ATOM 640 O O . TRP A 1 86 ? 17.531 3.857 -20.528 1.00 90.94 86 TRP A O 1
ATOM 650 N N . ILE A 1 87 ? 17.468 5.997 -19.851 1.00 88.19 87 ILE A N 1
ATOM 651 C CA . ILE A 1 87 ? 18.301 6.537 -20.939 1.00 88.19 87 ILE A CA 1
ATOM 652 C C . ILE A 1 87 ? 19.694 5.880 -20.965 1.00 88.19 87 ILE A C 1
ATOM 654 O O . ILE A 1 87 ? 20.273 5.708 -22.039 1.00 88.19 87 ILE A O 1
ATOM 658 N N . ARG A 1 88 ? 20.223 5.431 -19.816 1.00 89.06 88 ARG A N 1
ATOM 659 C CA . ARG A 1 88 ? 21.528 4.742 -19.736 1.00 89.06 88 ARG A CA 1
ATOM 660 C C . ARG A 1 88 ? 21.549 3.385 -20.452 1.00 89.06 88 ARG A C 1
ATOM 662 O O . ARG A 1 88 ? 22.628 2.877 -20.736 1.00 89.06 88 ARG A O 1
ATOM 669 N N . TYR A 1 89 ? 20.377 2.821 -20.747 1.00 87.06 89 TYR A N 1
ATOM 670 C CA . TYR A 1 89 ? 20.201 1.555 -21.464 1.00 87.06 89 TYR A CA 1
ATOM 671 C C . TYR A 1 89 ? 19.892 1.760 -22.958 1.00 87.06 89 TYR A C 1
ATOM 673 O O . TYR A 1 89 ? 19.641 0.797 -23.680 1.00 87.06 89 TYR A O 1
ATOM 681 N N . THR A 1 90 ? 19.917 3.005 -23.446 1.00 84.38 90 THR A N 1
ATOM 682 C CA . THR A 1 90 ? 19.867 3.288 -24.888 1.00 84.38 90 THR A CA 1
ATOM 683 C C . THR A 1 90 ? 21.167 2.845 -25.560 1.00 84.38 90 THR A C 1
ATOM 685 O O . THR A 1 90 ? 22.226 2.806 -24.935 1.00 84.38 90 THR A O 1
ATOM 688 N N . THR A 1 91 ? 21.100 2.462 -26.838 1.00 76.50 91 THR A N 1
ATOM 689 C CA . THR A 1 91 ? 22.259 1.913 -27.563 1.00 76.50 91 THR A CA 1
ATOM 690 C C . THR A 1 91 ? 22.854 2.972 -28.503 1.00 76.50 91 THR A C 1
ATOM 692 O O . THR A 1 91 ? 22.383 3.093 -29.630 1.00 76.50 91 THR A O 1
ATOM 695 N N . PRO A 1 92 ? 23.899 3.732 -28.111 1.00 65.12 92 PRO A N 1
ATOM 696 C CA . PRO A 1 92 ? 24.456 4.800 -28.952 1.00 65.12 92 PRO A CA 1
ATOM 697 C C . PRO A 1 92 ? 25.226 4.292 -30.186 1.00 65.12 92 PRO A C 1
ATOM 699 O O . PRO A 1 92 ? 25.608 5.087 -31.040 1.00 65.12 92 PRO A O 1
ATOM 702 N N . GLN A 1 93 ? 25.465 2.981 -30.300 1.00 65.06 93 GLN A N 1
ATOM 703 C CA . GLN A 1 93 ? 26.190 2.343 -31.408 1.00 65.06 93 GLN A CA 1
ATOM 704 C C . GLN A 1 93 ? 25.296 2.139 -32.648 1.00 65.06 93 GLN A C 1
ATOM 706 O O . GLN A 1 93 ? 25.041 1.016 -33.087 1.00 65.06 93 GLN A O 1
ATOM 711 N N . CYS A 1 94 ? 24.810 3.245 -33.206 1.00 67.94 94 CYS A N 1
ATOM 712 C CA . CYS A 1 94 ? 24.062 3.294 -34.460 1.00 67.94 94 CYS A CA 1
ATOM 713 C C . CYS A 1 94 ? 24.900 4.030 -35.521 1.00 67.94 94 CYS A C 1
ATOM 715 O O . CYS A 1 94 ? 24.951 5.258 -35.539 1.00 67.94 94 CYS A O 1
ATOM 717 N N . GLU A 1 95 ? 25.568 3.287 -36.405 1.00 68.69 95 GLU A N 1
ATOM 718 C CA . GLU A 1 95 ? 26.468 3.825 -37.443 1.00 68.69 95 GLU A CA 1
ATOM 719 C C . GLU A 1 95 ? 25.700 4.306 -38.689 1.00 68.69 95 GLU A C 1
ATOM 721 O O . GLU A 1 95 ? 25.855 3.776 -39.789 1.00 68.69 95 GLU A O 1
ATOM 726 N N . CYS A 1 96 ? 24.819 5.292 -38.511 1.00 72.81 96 CYS A N 1
ATOM 727 C CA . CYS A 1 96 ? 23.847 5.694 -39.527 1.00 72.81 96 CYS A CA 1
ATOM 728 C C . CYS A 1 96 ? 23.939 7.185 -39.869 1.00 72.81 96 CYS A C 1
ATOM 730 O O . CYS A 1 96 ? 24.198 8.031 -39.016 1.00 72.81 96 CYS A O 1
ATOM 732 N N . SER A 1 97 ? 23.781 7.494 -41.157 1.00 71.56 97 SER A N 1
ATOM 733 C CA . SER A 1 97 ? 24.181 8.774 -41.769 1.00 71.56 97 SER A CA 1
ATOM 734 C C . SER A 1 97 ? 23.019 9.702 -42.145 1.00 71.56 97 SER A C 1
ATOM 736 O O . SER A 1 97 ? 23.249 10.860 -42.496 1.00 71.56 97 SER A O 1
ATOM 738 N N . CYS A 1 98 ? 21.778 9.221 -42.060 1.00 69.56 98 CYS A N 1
ATOM 739 C CA . CYS A 1 98 ? 20.549 9.974 -42.284 1.00 69.56 98 CYS A CA 1
ATOM 740 C C . CYS A 1 98 ? 19.631 9.898 -41.050 1.00 69.56 98 CYS A C 1
ATOM 742 O O . CYS A 1 98 ? 19.292 8.814 -40.581 1.00 69.56 98 CYS A O 1
ATOM 744 N N . GLY A 1 99 ? 19.110 11.041 -40.601 1.00 67.12 99 GLY A N 1
ATOM 745 C CA . GLY A 1 99 ? 18.117 11.105 -39.522 1.00 67.12 99 GLY A CA 1
ATOM 746 C C . GLY A 1 99 ? 18.714 11.126 -38.110 1.00 67.12 99 GLY A C 1
ATOM 747 O O . GLY A 1 99 ? 19.886 10.833 -37.900 1.00 67.12 99 GLY A O 1
ATOM 748 N N . GLY A 1 100 ? 17.895 11.542 -37.142 1.00 70.19 100 GLY A N 1
ATOM 749 C CA . GLY A 1 100 ? 18.285 11.628 -35.734 1.00 70.19 100 GLY A CA 1
ATOM 750 C C . GLY A 1 100 ? 17.989 10.344 -34.961 1.00 70.19 100 GLY A C 1
ATOM 751 O O . GLY A 1 100 ? 17.033 9.632 -35.272 1.00 70.19 100 GLY A O 1
ATOM 752 N N . LEU A 1 101 ? 18.782 10.090 -33.919 1.00 78.56 101 LEU A N 1
ATOM 753 C CA . LEU A 1 101 ? 18.512 9.033 -32.946 1.00 78.56 101 LEU A CA 1
ATOM 754 C C . LEU A 1 101 ? 17.211 9.345 -32.199 1.00 78.56 101 LEU A C 1
ATOM 756 O O . LEU A 1 101 ? 17.047 10.440 -31.660 1.00 78.56 101 LEU A O 1
ATOM 760 N N . GLN A 1 102 ? 16.304 8.372 -32.138 1.00 84.75 102 GLN A N 1
ATOM 761 C CA . GLN A 1 102 ? 15.101 8.442 -31.308 1.00 84.75 102 GLN A CA 1
ATOM 762 C C . GLN A 1 102 ? 15.124 7.291 -30.311 1.00 84.75 102 GLN A C 1
ATOM 764 O O . GLN A 1 102 ? 15.426 6.153 -30.671 1.00 84.75 102 GLN A O 1
ATOM 769 N N . THR A 1 103 ? 14.826 7.588 -29.050 1.00 89.38 103 THR A N 1
ATOM 770 C CA . THR A 1 103 ? 14.832 6.607 -27.965 1.00 89.38 103 THR A CA 1
ATOM 771 C C . THR A 1 103 ? 13.543 6.714 -27.169 1.00 89.38 103 THR A C 1
ATOM 773 O O . THR A 1 103 ? 13.043 7.812 -26.926 1.00 89.38 103 THR A O 1
ATOM 776 N N . TRP A 1 104 ? 12.991 5.567 -26.798 1.00 91.12 104 TRP A N 1
ATOM 777 C CA . TRP A 1 104 ? 11.813 5.456 -25.942 1.00 91.12 104 TRP A CA 1
ATOM 778 C C . TRP A 1 104 ? 11.902 4.167 -25.130 1.00 91.12 104 TRP A C 1
ATOM 780 O O . TRP A 1 104 ? 12.768 3.323 -25.368 1.00 91.12 104 TRP A O 1
ATOM 790 N N . TYR A 1 105 ? 11.007 4.013 -24.165 1.00 90.75 105 TYR A N 1
ATOM 791 C CA . TYR A 1 105 ? 10.853 2.787 -23.399 1.00 90.75 105 TYR A CA 1
ATOM 792 C C . TYR A 1 105 ? 9.396 2.336 -23.446 1.00 90.75 105 TYR A C 1
ATOM 794 O O . TYR A 1 105 ? 8.485 3.150 -23.600 1.00 90.75 105 TYR A O 1
ATOM 802 N N . GLU A 1 106 ? 9.184 1.040 -23.271 1.00 89.94 106 GLU A N 1
ATOM 803 C CA . GLU A 1 106 ? 7.873 0.451 -23.010 1.00 89.94 106 GLU A CA 1
ATOM 804 C C . GLU A 1 106 ? 7.934 -0.260 -21.660 1.00 89.94 106 GLU A C 1
ATOM 806 O O . GLU A 1 106 ? 8.904 -0.959 -21.357 1.00 89.94 106 GLU A O 1
ATOM 811 N N . ILE A 1 107 ? 6.913 -0.066 -20.823 1.00 86.44 107 ILE A N 1
ATOM 812 C CA . ILE A 1 107 ? 6.805 -0.777 -19.547 1.00 86.44 107 ILE A CA 1
ATOM 813 C C . ILE A 1 107 ? 6.232 -2.161 -19.844 1.00 86.44 107 ILE A C 1
ATOM 815 O O . ILE A 1 107 ? 5.098 -2.285 -20.293 1.00 86.44 107 ILE A O 1
ATOM 819 N N . VAL A 1 108 ? 7.027 -3.197 -19.595 1.00 84.94 108 VAL A N 1
ATOM 820 C CA . VAL A 1 108 ? 6.656 -4.606 -19.790 1.00 84.94 108 VAL A CA 1
ATOM 821 C C . VAL A 1 108 ? 5.939 -5.147 -18.553 1.00 84.94 108 VAL A C 1
ATOM 823 O O . VAL A 1 108 ? 4.991 -5.922 -18.665 1.00 84.94 108 VAL A O 1
ATOM 826 N N . ASP A 1 109 ? 6.394 -4.739 -17.367 1.00 78.62 109 ASP A N 1
ATOM 827 C CA . ASP A 1 109 ? 5.866 -5.187 -16.079 1.00 78.62 109 ASP A CA 1
ATOM 828 C C . ASP A 1 109 ? 6.013 -4.080 -15.020 1.00 78.62 109 ASP A C 1
ATOM 830 O O . ASP A 1 109 ? 6.928 -3.254 -15.096 1.00 78.62 109 ASP A O 1
ATOM 834 N N . ARG A 1 110 ? 5.122 -4.075 -14.028 1.00 79.88 110 ARG A N 1
ATOM 835 C CA . ARG A 1 110 ? 5.140 -3.200 -12.850 1.00 79.88 110 ARG A CA 1
ATOM 836 C C . ARG A 1 110 ? 4.573 -3.980 -11.663 1.00 79.88 110 ARG A C 1
ATOM 838 O O . ARG A 1 110 ? 3.491 -4.553 -11.775 1.00 79.88 110 ARG A O 1
ATOM 845 N N . TRP A 1 111 ? 5.269 -3.963 -10.528 1.00 78.44 111 TRP A N 1
ATOM 846 C CA . TRP A 1 111 ? 4.822 -4.607 -9.287 1.00 78.44 111 TRP A CA 1
ATOM 847 C C . TRP A 1 111 ? 5.274 -3.832 -8.043 1.00 78.44 111 TRP A C 1
ATOM 849 O O . TRP A 1 111 ? 6.142 -2.961 -8.102 1.00 78.44 111 TRP A O 1
ATOM 859 N N . VAL A 1 112 ? 4.677 -4.155 -6.896 1.00 78.12 112 VAL A N 1
ATOM 860 C CA . VAL A 1 112 ? 4.941 -3.528 -5.593 1.00 78.12 112 VAL A CA 1
ATOM 861 C C . VAL A 1 112 ? 5.542 -4.542 -4.615 1.00 78.12 112 VAL A C 1
ATOM 863 O O . VAL A 1 112 ? 5.016 -5.641 -4.422 1.00 78.12 112 VAL A O 1
ATOM 866 N N . GLU A 1 113 ? 6.637 -4.168 -3.962 1.00 74.94 113 GLU A N 1
ATOM 867 C CA . GLU A 1 113 ? 7.288 -4.947 -2.909 1.00 74.94 113 GLU A CA 1
ATOM 868 C C . GLU A 1 113 ? 7.163 -4.232 -1.555 1.00 74.94 113 GLU A C 1
ATOM 870 O O . GLU A 1 113 ? 7.433 -3.036 -1.442 1.00 74.94 113 GLU A O 1
ATOM 875 N N . TYR A 1 114 ? 6.800 -4.983 -0.512 1.00 70.38 114 TYR A N 1
ATOM 876 C CA . TYR A 1 114 ? 6.766 -4.516 0.875 1.00 70.38 114 TYR A CA 1
ATOM 877 C C . TYR A 1 114 ? 7.969 -5.066 1.652 1.00 70.38 114 TYR A C 1
ATOM 879 O O . TYR A 1 114 ? 8.119 -6.285 1.793 1.00 70.38 114 TYR A O 1
ATOM 887 N N . LYS A 1 115 ? 8.820 -4.186 2.199 1.00 69.00 115 LYS A N 1
ATOM 888 C CA . LYS A 1 115 ? 9.974 -4.587 3.023 1.00 69.00 115 LYS A CA 1
ATOM 889 C C . LYS A 1 115 ? 9.528 -5.235 4.339 1.00 69.00 115 LYS A C 1
ATOM 891 O O . LYS A 1 115 ? 9.079 -4.539 5.247 1.00 69.00 115 LYS A O 1
ATOM 896 N N . ARG A 1 116 ? 9.714 -6.556 4.450 1.00 65.38 116 ARG A N 1
ATOM 897 C CA . ARG A 1 116 ? 9.341 -7.396 5.606 1.00 65.38 116 ARG A CA 1
ATOM 898 C C . ARG A 1 116 ? 9.696 -6.746 6.954 1.00 65.38 116 ARG A C 1
ATOM 900 O O . ARG A 1 116 ? 10.848 -6.394 7.190 1.00 65.38 116 ARG A O 1
ATOM 907 N N . GLY A 1 117 ? 8.704 -6.654 7.840 1.00 65.69 117 GLY A N 1
ATOM 908 C CA . GLY A 1 117 ? 8.839 -6.185 9.227 1.00 65.69 117 GLY A CA 1
ATOM 909 C C . GLY A 1 117 ? 8.444 -4.720 9.445 1.00 65.69 117 GLY A C 1
ATOM 910 O O . GLY A 1 117 ? 7.874 -4.395 10.488 1.00 65.69 117 GLY A O 1
ATOM 911 N N . ASP A 1 118 ? 8.646 -3.852 8.449 1.00 71.94 118 ASP A N 1
ATOM 912 C CA . ASP A 1 118 ? 8.344 -2.416 8.568 1.00 71.94 118 ASP A CA 1
ATOM 913 C C . ASP A 1 118 ? 6.827 -2.149 8.665 1.00 71.94 118 ASP A C 1
ATOM 915 O O . ASP A 1 118 ? 6.404 -1.172 9.286 1.00 71.94 118 ASP A O 1
ATOM 919 N N . GLN A 1 119 ? 5.995 -3.029 8.092 1.00 74.50 119 GLN A N 1
ATOM 920 C CA . GLN A 1 119 ? 4.530 -2.896 8.056 1.00 74.50 119 GLN A CA 1
ATOM 921 C C . GLN A 1 119 ? 3.916 -3.081 9.445 1.00 74.50 119 GLN A C 1
ATOM 923 O O . GLN A 1 119 ? 3.149 -2.237 9.899 1.00 74.50 119 GLN A O 1
ATOM 928 N N . ALA A 1 120 ? 4.293 -4.152 10.153 1.00 73.81 120 ALA A N 1
ATOM 929 C CA . ALA A 1 120 ? 3.775 -4.436 11.491 1.00 73.81 120 ALA A CA 1
ATOM 930 C C . ALA A 1 120 ? 4.202 -3.360 12.505 1.00 73.81 120 ALA A C 1
ATOM 932 O O . ALA A 1 120 ? 3.385 -2.885 13.294 1.00 73.81 120 ALA A O 1
ATOM 933 N N . GLN A 1 121 ? 5.459 -2.903 12.433 1.00 76.75 121 GLN A N 1
ATOM 934 C CA . GLN A 1 121 ? 5.938 -1.825 13.300 1.00 76.75 121 GLN A CA 1
ATOM 935 C C . GLN A 1 121 ? 5.244 -0.484 13.002 1.00 76.75 121 GLN A C 1
ATOM 937 O O . GLN A 1 121 ? 4.926 0.251 13.940 1.00 76.75 121 GLN A O 1
ATOM 942 N N . ALA A 1 122 ? 4.993 -0.157 11.729 1.00 77.75 122 ALA A N 1
ATOM 943 C CA . ALA A 1 122 ? 4.248 1.045 11.357 1.00 77.75 122 ALA A CA 1
ATOM 944 C C . ALA A 1 122 ? 2.788 0.974 11.829 1.00 77.75 122 ALA A C 1
ATOM 946 O O . ALA A 1 122 ? 2.345 1.889 12.523 1.00 77.75 122 ALA A O 1
ATOM 947 N N . ALA A 1 123 ? 2.084 -0.130 11.549 1.00 76.81 123 ALA A N 1
ATOM 948 C CA . ALA A 1 123 ? 0.710 -0.353 12.000 1.00 76.81 123 ALA A CA 1
ATOM 949 C C . ALA A 1 123 ? 0.573 -0.176 13.519 1.00 76.81 123 ALA A C 1
ATOM 951 O O . ALA A 1 123 ? -0.228 0.639 13.970 1.00 76.81 123 ALA A O 1
ATOM 952 N N . GLY A 1 124 ? 1.396 -0.876 14.310 1.00 78.12 124 GLY A N 1
ATOM 953 C CA . GLY A 1 124 ? 1.348 -0.793 15.772 1.00 78.12 124 GLY A CA 1
ATOM 954 C C . GLY A 1 124 ? 1.602 0.625 16.298 1.00 78.12 124 GLY A C 1
ATOM 955 O O . GLY A 1 124 ? 0.859 1.111 17.150 1.00 78.12 124 GLY A O 1
ATOM 956 N N . ARG A 1 125 ? 2.600 1.338 15.753 1.00 80.69 125 ARG A N 1
ATOM 957 C CA . ARG A 1 125 ? 2.899 2.726 16.159 1.00 80.69 125 ARG A CA 1
ATOM 958 C C . ARG A 1 125 ? 1.762 3.693 15.827 1.00 80.69 125 ARG A C 1
ATOM 960 O O . ARG A 1 125 ? 1.405 4.505 16.677 1.00 80.69 125 ARG A O 1
ATOM 967 N N . PHE A 1 126 ? 1.189 3.607 14.627 1.00 82.19 126 PHE A N 1
ATOM 968 C CA . PHE A 1 126 ? 0.090 4.485 14.215 1.00 82.19 126 PHE A CA 1
ATOM 969 C C . PHE A 1 126 ? -1.224 4.154 14.931 1.00 82.19 126 PHE A C 1
ATOM 971 O O . PHE A 1 126 ? -1.956 5.077 15.286 1.00 82.19 126 PHE A O 1
ATOM 978 N N . PHE A 1 127 ? -1.493 2.879 15.223 1.00 81.50 127 PHE A N 1
ATOM 979 C CA . PHE A 1 127 ? -2.650 2.482 16.024 1.00 81.50 127 PHE A CA 1
ATOM 980 C C . PHE A 1 127 ? -2.548 3.019 17.458 1.00 81.50 127 PHE A C 1
ATOM 982 O O . PHE A 1 127 ? -3.474 3.668 17.940 1.00 81.50 127 PHE A O 1
ATOM 989 N N . GLN A 1 128 ? -1.401 2.827 18.125 1.00 83.06 128 GLN A N 1
ATOM 990 C CA . GLN A 1 128 ? -1.194 3.312 19.495 1.00 83.06 128 GLN A CA 1
ATOM 991 C C . GLN A 1 128 ? -1.181 4.851 19.584 1.00 83.06 128 GLN A C 1
ATOM 993 O O . GLN A 1 128 ? -1.659 5.407 20.571 1.00 83.06 128 GLN A O 1
ATOM 998 N N . ALA A 1 129 ? -0.723 5.557 18.542 1.00 82.69 129 ALA A N 1
ATOM 999 C CA . ALA A 1 129 ? -0.828 7.018 18.459 1.00 82.69 129 ALA A CA 1
ATOM 1000 C C . ALA A 1 129 ? -2.283 7.526 18.354 1.00 82.69 129 ALA A C 1
ATOM 1002 O O . ALA A 1 129 ? -2.570 8.638 18.790 1.00 82.69 129 ALA A O 1
ATOM 1003 N N . ASN A 1 130 ? -3.197 6.712 17.815 1.00 84.31 130 ASN A N 1
ATOM 1004 C CA . ASN A 1 130 ? -4.623 7.024 17.651 1.00 84.31 130 ASN A CA 1
ATOM 1005 C C . ASN A 1 130 ? -5.515 6.218 18.617 1.00 84.31 130 ASN A C 1
ATOM 1007 O O . ASN A 1 130 ? -6.695 5.992 18.348 1.00 84.31 130 ASN A O 1
ATOM 1011 N N . ARG A 1 131 ? -4.955 5.750 19.740 1.00 83.44 131 ARG A N 1
ATOM 1012 C CA . ARG A 1 131 ? -5.628 4.826 20.658 1.00 83.44 131 ARG A CA 1
ATOM 1013 C C . ARG A 1 131 ? -6.983 5.380 21.162 1.00 83.44 131 ARG A C 1
ATOM 1015 O O . ARG A 1 131 ? -7.025 6.515 21.642 1.00 83.44 131 ARG A O 1
ATOM 1022 N N . PRO A 1 132 ? -8.077 4.584 21.150 1.00 82.88 132 PRO A N 1
ATOM 1023 C CA . PRO A 1 132 ? -9.392 5.034 21.612 1.00 82.88 132 PRO A CA 1
ATOM 1024 C C . PRO A 1 132 ? -9.392 5.479 23.078 1.00 82.88 132 PRO A C 1
ATOM 1026 O O . PRO A 1 132 ? -8.896 4.771 23.957 1.00 82.88 132 PRO A O 1
ATOM 1029 N N . THR A 1 133 ? -10.011 6.626 23.360 1.00 82.25 133 THR A N 1
ATOM 1030 C CA . THR A 1 133 ? -9.946 7.293 24.674 1.00 82.25 133 THR A CA 1
ATOM 1031 C C . THR A 1 133 ? -10.678 6.519 25.772 1.00 82.25 133 THR A C 1
ATOM 1033 O O . THR A 1 133 ? -10.304 6.589 26.939 1.00 82.25 133 THR A O 1
ATOM 1036 N N . PHE A 1 134 ? -11.720 5.767 25.409 1.00 78.88 134 PHE A N 1
ATOM 1037 C CA . PHE A 1 134 ? -12.530 4.981 26.347 1.00 78.88 134 PHE A CA 1
ATOM 1038 C C . PHE A 1 134 ? -12.096 3.510 26.468 1.00 78.88 134 PHE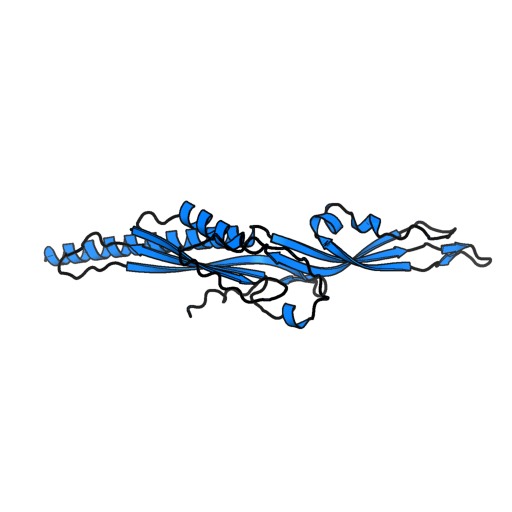 A C 1
ATOM 1040 O O . PHE A 1 134 ? -12.761 2.746 27.168 1.00 78.88 134 PHE A O 1
ATOM 1047 N N . ALA A 1 135 ? -11.001 3.106 25.810 1.00 80.31 135 ALA A N 1
ATOM 1048 C CA . ALA A 1 135 ? -10.506 1.733 25.841 1.00 80.31 135 ALA A CA 1
ATOM 1049 C C . ALA A 1 135 ? -9.484 1.502 26.972 1.00 80.31 135 ALA A C 1
ATOM 1051 O O . ALA A 1 135 ? -8.387 2.073 26.973 1.00 80.31 135 ALA A O 1
ATOM 1052 N N . GLU A 1 136 ? -9.813 0.595 27.895 1.00 81.69 136 GLU A N 1
ATOM 1053 C CA . GLU A 1 136 ? -8.915 0.122 28.961 1.00 81.69 136 GLU A CA 1
ATOM 1054 C C . GLU A 1 136 ? -7.700 -0.604 28.366 1.00 81.69 136 GLU A C 1
ATOM 1056 O O . GLU A 1 136 ? -6.557 -0.353 28.755 1.00 81.69 136 GLU A O 1
ATOM 1061 N N . THR A 1 137 ? -7.932 -1.417 27.334 1.00 80.50 137 THR A N 1
ATOM 1062 C CA . THR A 1 137 ? -6.887 -1.949 26.454 1.00 80.50 137 THR A CA 1
ATOM 1063 C C . THR A 1 137 ? -7.326 -1.821 24.999 1.00 80.50 137 THR A C 1
ATOM 1065 O O . THR A 1 137 ? -8.495 -2.016 24.671 1.00 80.50 137 THR A O 1
ATOM 1068 N N . ALA A 1 138 ? -6.399 -1.458 24.118 1.00 79.56 138 ALA A N 1
ATOM 1069 C CA . ALA A 1 138 ? -6.606 -1.506 22.679 1.00 79.56 138 ALA A CA 1
ATOM 1070 C C . ALA A 1 138 ? -5.266 -1.783 22.002 1.00 79.56 138 ALA A C 1
ATOM 1072 O O . ALA A 1 138 ? -4.270 -1.138 22.346 1.00 79.56 138 ALA A O 1
ATOM 1073 N N . ASP A 1 139 ? -5.240 -2.738 21.074 1.00 77.69 139 ASP A N 1
ATOM 1074 C CA . ASP A 1 139 ? -4.013 -3.116 20.374 1.00 77.69 139 ASP A CA 1
ATOM 1075 C C . ASP A 1 139 ? -4.264 -3.787 19.015 1.00 77.69 139 ASP A C 1
ATOM 1077 O O . ASP A 1 139 ? -5.372 -4.249 18.711 1.00 77.69 139 ASP A O 1
ATOM 1081 N N . VAL A 1 140 ? -3.211 -3.855 18.199 1.00 74.44 140 VAL A N 1
ATOM 1082 C CA . VAL A 1 140 ? -3.205 -4.569 16.918 1.00 74.44 140 VAL A CA 1
ATOM 1083 C C . VAL A 1 140 ? -3.020 -6.066 17.170 1.00 74.44 140 VAL A C 1
ATOM 1085 O O . VAL A 1 140 ? -2.005 -6.503 17.701 1.00 74.44 140 VAL A O 1
ATOM 1088 N N . ARG A 1 141 ? -3.993 -6.876 16.745 1.00 78.69 141 ARG A N 1
ATOM 1089 C CA . ARG A 1 141 ? -3.976 -8.338 16.909 1.00 78.69 141 ARG A CA 1
ATOM 1090 C C . ARG A 1 141 ? -3.180 -9.047 15.813 1.00 78.69 141 ARG A C 1
ATOM 1092 O O . ARG A 1 141 ? -2.565 -10.085 16.057 1.00 78.69 141 ARG A O 1
ATOM 1099 N N . SER A 1 142 ? -3.232 -8.530 14.589 1.00 72.00 142 SER A N 1
ATOM 1100 C CA . SER A 1 142 ? -2.518 -9.106 13.447 1.00 72.00 142 SER A CA 1
ATOM 1101 C C . SER A 1 142 ? -2.389 -8.110 12.306 1.00 72.00 142 SER A C 1
ATOM 1103 O O . SER A 1 142 ? -3.342 -7.380 12.015 1.00 72.00 142 SER A O 1
ATOM 1105 N N . VAL A 1 143 ? -1.261 -8.183 11.603 1.00 73.06 143 VAL A N 1
ATOM 1106 C CA . VAL A 1 143 ? -1.044 -7.503 10.324 1.00 73.06 143 VAL A CA 1
ATOM 1107 C C . VAL A 1 143 ? -0.787 -8.572 9.261 1.00 73.06 143 VAL A C 1
ATOM 1109 O O . VAL A 1 143 ? 0.209 -9.294 9.330 1.00 73.06 143 VAL A O 1
ATOM 1112 N N . GLU A 1 144 ? -1.701 -8.712 8.299 1.00 72.94 144 GLU A N 1
ATOM 1113 C CA . GLU A 1 144 ? -1.499 -9.556 7.114 1.00 72.94 144 GLU A CA 1
ATOM 1114 C C . GLU A 1 144 ? -0.968 -8.683 5.970 1.00 72.94 144 GLU A C 1
ATOM 1116 O O . GLU A 1 144 ? -1.623 -7.723 5.572 1.00 72.94 144 GLU A O 1
ATOM 1121 N N . VAL A 1 145 ? 0.206 -9.013 5.424 1.00 69.25 145 VAL A N 1
ATOM 1122 C CA . VAL A 1 145 ? 0.809 -8.294 4.287 1.00 69.25 145 VAL A CA 1
ATOM 1123 C C . VAL A 1 145 ? 0.733 -9.168 3.037 1.00 69.25 145 VAL A C 1
ATOM 1125 O O . VAL A 1 145 ? 1.296 -10.264 3.007 1.00 69.25 145 VAL A O 1
ATOM 1128 N N . ARG A 1 146 ? 0.071 -8.675 1.986 1.00 70.44 146 ARG A N 1
ATOM 1129 C CA . ARG A 1 146 ? -0.019 -9.324 0.670 1.00 70.44 146 ARG A CA 1
ATOM 1130 C C . ARG A 1 146 ? 1.123 -8.811 -0.200 1.00 70.44 146 ARG A C 1
ATOM 1132 O O . ARG A 1 146 ? 1.034 -7.728 -0.771 1.00 70.44 146 ARG A O 1
ATOM 1139 N N . ARG A 1 147 ? 2.230 -9.562 -0.243 1.00 62.34 147 ARG A N 1
ATOM 1140 C CA . ARG A 1 147 ? 3.479 -9.161 -0.919 1.00 62.34 147 ARG A CA 1
ATOM 1141 C C . ARG A 1 147 ? 3.871 -10.089 -2.066 1.00 62.34 147 ARG A C 1
ATOM 1143 O O . ARG A 1 147 ? 3.591 -11.284 -2.031 1.00 62.34 147 ARG A O 1
ATOM 1150 N N . TYR A 1 148 ? 4.624 -9.528 -3.006 1.00 53.84 148 TYR A N 1
ATOM 1151 C CA . TYR A 1 148 ? 5.264 -10.239 -4.106 1.00 53.84 148 TYR A CA 1
ATOM 1152 C C . TYR A 1 148 ? 6.773 -10.449 -3.832 1.00 53.84 148 TYR A C 1
ATOM 1154 O O . TYR A 1 148 ? 7.395 -9.531 -3.292 1.00 53.84 148 TYR A O 1
ATOM 1162 N N . PRO A 1 149 ? 7.390 -11.586 -4.222 1.00 47.88 149 PRO A N 1
ATOM 1163 C CA . PRO A 1 149 ? 6.757 -12.868 -4.538 1.00 47.88 149 PRO A CA 1
ATOM 1164 C C . PRO A 1 149 ? 6.249 -13.548 -3.253 1.00 47.88 149 PRO A C 1
ATOM 1166 O O . PRO A 1 149 ? 6.784 -13.340 -2.158 1.00 47.88 149 PRO A O 1
ATOM 1169 N N . THR A 1 150 ? 5.186 -14.341 -3.368 1.00 46.34 150 THR A N 1
ATOM 1170 C CA . THR A 1 150 ? 4.395 -14.780 -2.211 1.00 46.34 150 THR A CA 1
ATOM 1171 C C . THR A 1 150 ? 5.108 -15.780 -1.303 1.00 46.34 150 THR A C 1
ATOM 1173 O O . THR A 1 150 ? 5.414 -16.904 -1.698 1.00 46.34 150 THR A O 1
ATOM 1176 N N . VAL A 1 151 ? 5.184 -15.426 -0.022 1.00 38.19 151 VAL A N 1
ATOM 1177 C CA . VAL A 1 151 ? 4.937 -16.366 1.078 1.00 38.19 151 VAL A CA 1
ATOM 1178 C C . VAL A 1 151 ? 3.880 -15.711 1.960 1.00 38.19 151 VAL A C 1
ATOM 1180 O O . VAL A 1 151 ? 4.051 -14.554 2.349 1.00 38.19 151 VAL A O 1
ATOM 1183 N N . TRP A 1 152 ? 2.794 -16.425 2.268 1.00 38.50 152 TRP A N 1
ATOM 1184 C CA . TRP A 1 152 ? 1.809 -15.965 3.246 1.00 38.50 152 TRP A CA 1
ATOM 1185 C C . TRP A 1 152 ? 2.481 -15.846 4.617 1.00 38.50 152 TRP A C 1
ATOM 1187 O O . TRP A 1 152 ? 2.909 -16.848 5.185 1.00 38.50 152 TRP A O 1
ATOM 1197 N N . GLU A 1 153 ? 2.567 -14.636 5.163 1.00 42.66 153 GLU A N 1
ATOM 1198 C CA . GLU A 1 153 ? 3.156 -14.407 6.481 1.00 42.66 153 GLU A CA 1
ATOM 1199 C C . GLU A 1 153 ? 2.188 -13.597 7.348 1.00 42.66 153 GLU A C 1
ATOM 1201 O O . GLU A 1 153 ? 2.186 -12.366 7.347 1.00 42.66 153 GLU A O 1
ATOM 1206 N N . THR A 1 154 ? 1.332 -14.304 8.091 1.00 38.91 154 THR A N 1
ATOM 1207 C CA . THR A 1 154 ? 0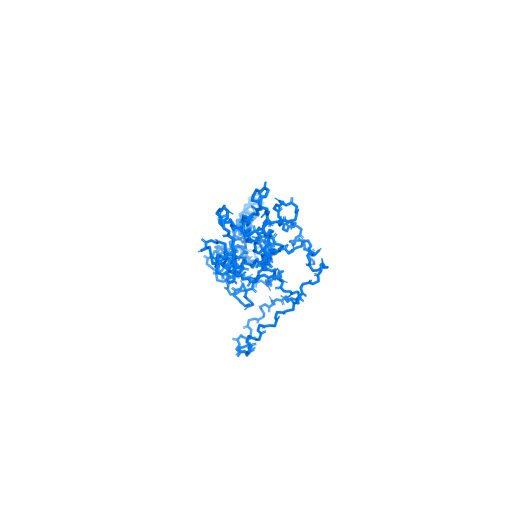.531 -13.703 9.162 1.00 38.91 154 THR A CA 1
ATOM 1208 C C . THR A 1 154 ? 1.454 -13.386 10.334 1.00 38.91 154 THR A C 1
ATOM 1210 O O . THR A 1 154 ? 1.730 -14.253 11.166 1.00 38.91 154 THR A O 1
ATOM 1213 N N . VAL A 1 155 ? 1.920 -12.139 10.423 1.00 44.91 155 VAL A N 1
ATOM 1214 C CA . VAL A 1 155 ? 2.664 -11.671 11.596 1.00 44.91 155 VAL A CA 1
ATOM 1215 C C . VAL A 1 155 ? 1.664 -11.462 12.733 1.00 44.91 155 VAL A C 1
ATOM 1217 O O . VAL A 1 155 ? 0.960 -10.452 12.808 1.00 44.91 155 VAL A O 1
ATOM 1220 N N . ARG A 1 156 ? 1.568 -12.468 13.604 1.00 36.81 156 ARG A N 1
ATOM 1221 C CA . ARG A 1 156 ? 0.810 -12.412 14.855 1.00 36.81 156 ARG A CA 1
ATOM 1222 C C . ARG A 1 156 ? 1.735 -11.841 15.932 1.00 36.81 156 ARG A C 1
ATOM 1224 O O . ARG A 1 156 ? 2.734 -12.472 16.264 1.00 36.81 156 ARG A O 1
ATOM 1231 N N . GLN A 1 157 ? 1.439 -10.643 16.436 1.00 39.16 157 GLN A N 1
ATOM 1232 C CA . GLN A 1 157 ? 2.215 -10.034 17.521 1.00 39.16 157 GLN A CA 1
ATOM 1233 C C . GLN A 1 157 ? 1.774 -10.598 18.874 1.00 39.16 157 GLN A C 1
ATOM 1235 O O . GLN A 1 157 ? 1.068 -9.947 19.639 1.00 39.16 157 GLN A O 1
ATOM 1240 N N . ASP A 1 158 ? 2.244 -11.801 19.190 1.00 29.75 158 ASP A N 1
ATOM 1241 C CA . ASP A 1 158 ? 2.358 -12.209 20.587 1.00 29.75 158 ASP A CA 1
ATOM 1242 C C . ASP A 1 158 ? 3.579 -11.456 21.159 1.00 29.75 158 ASP A C 1
ATOM 1244 O O . ASP A 1 158 ? 4.701 -11.629 20.686 1.00 29.75 158 ASP A O 1
ATOM 1248 N N . TYR A 1 159 ? 3.366 -10.548 22.120 1.00 36.84 159 TYR A N 1
ATOM 1249 C CA . TYR A 1 159 ? 4.345 -9.535 22.574 1.00 36.84 159 TYR A CA 1
ATOM 1250 C C . TYR A 1 159 ? 5.528 -10.080 23.421 1.00 36.84 159 TYR A C 1
ATOM 1252 O O . TYR A 1 159 ? 6.044 -9.402 24.310 1.00 36.84 159 TYR A O 1
ATOM 1260 N N . ALA A 1 160 ? 5.998 -11.296 23.131 1.00 26.89 160 ALA A N 1
ATOM 1261 C CA . ALA A 1 160 ? 7.190 -11.905 23.716 1.00 26.89 160 ALA A CA 1
ATOM 1262 C C . ALA A 1 160 ? 8.203 -12.270 22.611 1.00 26.89 160 ALA A C 1
ATOM 1264 O O . ALA A 1 160 ? 7.932 -13.117 21.769 1.00 26.89 160 ALA A O 1
ATOM 1265 N N . HIS A 1 161 ? 9.385 -11.642 22.663 1.00 29.36 161 HIS A N 1
ATOM 1266 C CA . HIS A 1 161 ? 10.516 -11.755 21.724 1.00 29.36 161 HIS A CA 1
ATOM 1267 C C . HIS A 1 161 ? 10.312 -11.260 20.278 1.00 29.36 161 HIS A C 1
ATOM 1269 O O . HIS A 1 161 ? 10.056 -12.024 19.350 1.00 29.36 161 HIS A O 1
ATOM 1275 N N . ILE A 1 162 ? 10.663 -9.987 20.063 1.00 35.31 162 ILE A N 1
ATOM 1276 C CA . ILE A 1 162 ? 11.189 -9.491 18.780 1.00 35.31 162 ILE A CA 1
ATOM 1277 C C . ILE A 1 162 ? 12.700 -9.247 18.955 1.00 35.31 162 ILE A C 1
ATOM 1279 O O . ILE A 1 162 ? 13.126 -8.106 19.070 1.00 35.31 162 ILE A O 1
ATOM 1283 N N . ASP A 1 163 ? 13.502 -10.318 19.008 1.00 33.12 163 ASP A N 1
ATOM 1284 C CA . ASP A 1 163 ? 14.978 -10.220 19.132 1.00 33.12 163 ASP A CA 1
ATOM 1285 C C . ASP A 1 163 ? 15.770 -11.072 18.127 1.00 33.12 163 ASP A C 1
ATOM 1287 O O . ASP A 1 163 ? 16.959 -10.842 17.915 1.00 33.12 163 ASP A O 1
ATOM 1291 N N . TYR A 1 164 ? 15.132 -12.028 17.444 1.00 30.92 164 TYR A N 1
ATOM 1292 C CA . TYR A 1 164 ? 15.817 -12.915 16.503 1.00 30.92 164 TYR A CA 1
ATOM 1293 C C . TYR A 1 164 ? 15.056 -13.006 15.186 1.00 30.92 164 TYR A C 1
ATOM 1295 O O . TYR A 1 164 ? 14.068 -13.724 15.103 1.00 30.92 164 TYR A O 1
ATOM 1303 N N . LEU A 1 165 ? 15.538 -12.273 14.171 1.00 34.12 165 LEU A N 1
ATOM 1304 C CA . LEU A 1 165 ? 15.501 -12.628 12.734 1.00 34.12 165 LEU A CA 1
ATOM 1305 C C . LEU A 1 165 ? 16.248 -11.607 11.831 1.00 34.12 165 LEU A C 1
ATOM 1307 O O . LEU A 1 165 ? 16.030 -11.554 10.622 1.00 34.12 165 LEU A O 1
ATOM 1311 N N . ASN A 1 166 ? 17.187 -10.829 12.386 1.00 35.94 166 ASN A N 1
ATOM 1312 C CA . ASN A 1 166 ? 18.128 -10.011 11.608 1.00 35.94 166 ASN A CA 1
ATOM 1313 C C . ASN A 1 166 ? 19.276 -10.881 11.058 1.00 35.94 166 ASN A C 1
ATOM 1315 O O . ASN A 1 166 ? 20.390 -10.842 11.575 1.00 35.94 166 ASN A O 1
ATOM 1319 N N . ALA A 1 167 ? 19.013 -11.671 10.013 1.00 32.00 167 ALA A N 1
ATOM 1320 C CA . ALA A 1 167 ? 20.051 -12.414 9.295 1.00 32.00 167 ALA A CA 1
ATOM 1321 C C . ALA A 1 167 ? 19.756 -12.509 7.784 1.00 32.00 167 ALA A C 1
ATOM 1323 O O . ALA A 1 167 ? 18.792 -13.143 7.370 1.00 32.00 167 ALA A O 1
ATOM 1324 N N . ASN A 1 168 ? 20.647 -11.910 6.985 1.00 26.95 168 ASN A N 1
ATOM 1325 C CA . ASN A 1 168 ? 20.802 -12.038 5.526 1.00 26.95 168 ASN A CA 1
ATOM 1326 C C . ASN A 1 168 ? 19.608 -11.664 4.613 1.00 26.95 168 ASN A C 1
ATOM 1328 O O . ASN A 1 168 ? 18.802 -12.524 4.250 1.00 26.95 168 ASN A O 1
ATOM 1332 N N . PRO A 1 169 ? 19.574 -10.426 4.076 1.00 34.03 169 PRO A N 1
ATOM 1333 C CA . PRO A 1 169 ? 18.759 -10.086 2.913 1.00 34.03 169 PRO A CA 1
ATOM 1334 C C . PRO A 1 169 ? 19.436 -10.581 1.620 1.00 34.03 169 PRO A C 1
ATOM 1336 O O . PRO A 1 169 ? 20.051 -9.807 0.884 1.00 34.03 169 PRO A O 1
ATOM 1339 N N . HIS A 1 170 ? 19.328 -11.879 1.324 1.00 26.44 170 HIS A N 1
ATOM 1340 C CA . HIS A 1 170 ? 19.637 -12.379 -0.019 1.00 26.44 170 HIS A CA 1
ATOM 1341 C C . HIS A 1 170 ? 18.509 -11.989 -0.981 1.00 26.44 170 HIS A C 1
ATOM 1343 O O . HIS A 1 170 ? 17.472 -12.647 -1.042 1.00 26.44 170 HIS A O 1
ATOM 1349 N N . TYR A 1 171 ? 18.723 -10.921 -1.751 1.00 31.41 171 TYR A N 1
ATOM 1350 C CA . TYR A 1 171 ? 17.873 -10.576 -2.889 1.00 31.41 171 TYR A CA 1
ATOM 1351 C C . TYR A 1 171 ? 18.087 -11.607 -4.004 1.00 31.41 171 TYR A C 1
ATOM 1353 O O . TYR A 1 171 ? 19.053 -11.518 -4.759 1.00 31.41 171 TYR A O 1
ATOM 1361 N N . VAL A 1 172 ? 17.201 -12.601 -4.096 1.00 30.02 172 VAL A N 1
ATOM 1362 C CA . VAL A 1 172 ? 17.200 -13.569 -5.200 1.00 30.02 172 VAL A CA 1
ATOM 1363 C C . VAL A 1 172 ? 16.117 -13.173 -6.198 1.00 30.02 172 VAL A C 1
ATOM 1365 O O . VAL A 1 172 ? 14.927 -13.374 -5.961 1.00 30.02 172 VAL A O 1
ATOM 1368 N N . THR A 1 173 ? 16.531 -12.581 -7.316 1.00 29.53 173 THR A N 1
ATOM 1369 C CA . THR A 1 173 ? 15.639 -12.179 -8.408 1.00 29.53 173 THR A CA 1
ATOM 1370 C C . THR A 1 173 ? 15.302 -13.381 -9.288 1.00 29.53 173 THR A C 1
ATOM 1372 O O . THR A 1 173 ? 16.040 -13.700 -10.221 1.00 29.53 173 THR A O 1
ATOM 1375 N N . TYR A 1 174 ? 14.187 -14.047 -8.996 1.00 30.38 174 TYR A N 1
ATOM 1376 C CA . TYR A 1 174 ? 13.596 -15.041 -9.893 1.00 30.38 174 TYR A CA 1
ATOM 1377 C C . TYR A 1 174 ? 12.715 -14.362 -10.958 1.00 30.38 174 TYR A C 1
ATOM 1379 O O . TYR A 1 174 ? 12.059 -13.364 -10.647 1.00 30.38 174 TYR A O 1
ATOM 1387 N N . PRO A 1 175 ? 12.660 -14.883 -12.199 1.00 35.53 175 PRO A N 1
ATOM 1388 C CA . PRO A 1 175 ? 11.662 -14.453 -13.173 1.00 35.53 175 PRO A CA 1
ATOM 1389 C C . PRO A 1 175 ? 10.248 -14.785 -12.670 1.00 35.53 175 PRO A C 1
ATOM 1391 O O . PRO A 1 175 ? 10.008 -15.865 -12.134 1.00 35.53 175 PRO A O 1
ATOM 1394 N N . VAL A 1 176 ? 9.336 -13.827 -12.838 1.00 45.44 176 VAL A N 1
ATOM 1395 C CA . VAL A 1 176 ? 7.939 -13.869 -12.380 1.00 45.44 176 VAL A CA 1
ATOM 1396 C C . VAL A 1 176 ? 7.141 -14.935 -13.146 1.00 45.44 176 VAL A C 1
ATOM 1398 O O . VAL A 1 176 ? 7.108 -14.859 -14.375 1.00 45.44 176 VAL A O 1
ATOM 1401 N N . PRO A 1 177 ? 6.480 -15.896 -12.475 1.00 43.53 177 PRO A N 1
ATOM 1402 C CA . PRO A 1 177 ? 5.397 -16.666 -13.076 1.00 43.53 177 PRO A CA 1
ATOM 1403 C C . PRO A 1 177 ? 4.068 -15.881 -13.006 1.00 43.53 177 PRO A C 1
ATOM 1405 O O . PRO A 1 177 ? 3.775 -15.203 -12.019 1.00 43.53 177 PRO A O 1
ATOM 1408 N N . ASP A 1 178 ? 3.266 -15.955 -14.074 1.00 49.06 178 ASP A N 1
ATOM 1409 C CA . ASP A 1 178 ? 2.042 -15.147 -14.268 1.00 49.06 178 ASP A CA 1
ATOM 1410 C C . ASP A 1 178 ? 0.876 -15.500 -13.315 1.00 49.06 178 ASP A C 1
ATOM 1412 O O . ASP A 1 178 ? -0.141 -14.801 -13.267 1.00 49.06 178 ASP A O 1
ATOM 1416 N N . ASP A 1 179 ? 0.992 -16.587 -12.553 1.00 46.78 179 ASP A N 1
ATOM 1417 C CA . ASP A 1 179 ? -0.007 -17.063 -11.592 1.00 46.78 179 ASP A CA 1
ATOM 1418 C C . ASP A 1 179 ? -0.075 -16.197 -10.322 1.00 46.78 179 ASP A C 1
ATOM 1420 O O . ASP A 1 179 ? -1.153 -15.994 -9.762 1.00 46.78 179 ASP A O 1
ATOM 1424 N N . LEU A 1 180 ? 1.041 -15.597 -9.904 1.00 48.28 180 LEU A N 1
ATOM 1425 C CA . LEU A 1 180 ? 1.112 -14.768 -8.694 1.00 48.28 180 LEU A CA 1
ATOM 1426 C C . LEU A 1 180 ? 0.444 -13.389 -8.827 1.00 48.28 180 LEU A C 1
ATOM 1428 O O . LEU A 1 180 ? 0.119 -12.773 -7.812 1.00 48.28 180 LEU A O 1
ATOM 1432 N N . ARG A 1 181 ? 0.178 -12.917 -10.053 1.00 51.56 181 ARG A N 1
ATOM 1433 C CA . ARG A 1 181 ? -0.660 -11.727 -10.314 1.00 51.56 181 ARG A CA 1
ATOM 1434 C C . ARG A 1 181 ? -2.154 -11.971 -10.033 1.00 51.56 181 ARG A C 1
ATOM 1436 O O . ARG A 1 181 ? -2.932 -11.025 -10.099 1.00 51.56 181 ARG A O 1
ATOM 1443 N N . GLN A 1 182 ? -2.563 -13.215 -9.764 1.00 56.31 182 GLN A N 1
ATOM 1444 C CA . GLN A 1 182 ? -3.972 -13.605 -9.640 1.00 56.31 182 GLN A CA 1
ATOM 1445 C C . GLN A 1 182 ? -4.501 -13.621 -8.196 1.00 56.31 182 GLN A C 1
ATOM 1447 O O . GLN A 1 182 ? -5.689 -13.880 -8.021 1.00 56.31 182 GLN A O 1
ATOM 1452 N N . ASP A 1 183 ? -3.687 -13.337 -7.164 1.00 60.38 183 ASP A N 1
ATOM 1453 C CA . ASP A 1 183 ? -4.234 -13.053 -5.824 1.00 60.38 183 ASP A CA 1
ATOM 1454 C C . ASP A 1 183 ? -4.991 -11.718 -5.894 1.00 60.38 183 ASP A C 1
ATOM 1456 O O . ASP A 1 183 ? -4.344 -10.673 -6.020 1.00 60.38 183 ASP A O 1
ATOM 1460 N N . PRO A 1 184 ? -6.336 -11.702 -5.800 1.00 61.78 184 PRO A N 1
ATOM 1461 C CA . PRO A 1 184 ? -7.080 -10.455 -5.902 1.00 61.78 184 PRO A CA 1
ATOM 1462 C C . PRO A 1 184 ? -6.704 -9.492 -4.771 1.00 61.78 184 PRO A C 1
ATOM 1464 O O . PRO A 1 184 ? -6.794 -8.286 -4.950 1.00 61.78 184 PRO A O 1
ATOM 1467 N N . PHE A 1 185 ? -6.239 -9.993 -3.621 1.00 62.59 185 PHE A N 1
ATOM 1468 C CA . PHE A 1 185 ? -5.881 -9.176 -2.464 1.00 62.59 185 PHE A CA 1
ATOM 1469 C C . PHE A 1 185 ? -4.481 -8.541 -2.559 1.00 62.59 185 PHE A C 1
ATOM 1471 O O . PHE A 1 185 ? -4.054 -7.884 -1.608 1.00 62.59 185 PHE A O 1
ATOM 1478 N N . TYR A 1 186 ? -3.745 -8.714 -3.659 1.00 66.12 186 TYR A N 1
ATOM 1479 C CA . TYR A 1 186 ? -2.430 -8.102 -3.854 1.00 66.12 186 TYR A CA 1
ATOM 1480 C C . TYR A 1 186 ? -2.508 -6.768 -4.634 1.00 66.12 186 TYR A C 1
ATOM 1482 O O . TYR A 1 186 ? -3.213 -6.703 -5.640 1.00 66.12 186 TYR A O 1
ATOM 1490 N N . PRO A 1 187 ? -1.739 -5.719 -4.263 1.00 70.00 187 PRO A N 1
ATOM 1491 C CA . PRO A 1 187 ? -0.980 -5.520 -3.026 1.00 70.00 187 PRO A CA 1
ATOM 1492 C C . PRO A 1 187 ? -1.826 -4.803 -1.954 1.00 70.00 187 PRO A C 1
ATOM 1494 O O . PRO A 1 187 ? -2.295 -3.682 -2.155 1.00 70.00 187 PRO A O 1
ATOM 1497 N N . SER A 1 188 ? -1.988 -5.432 -0.788 1.00 74.00 188 SER A N 1
ATOM 1498 C CA . SER A 1 188 ? -2.689 -4.850 0.367 1.00 74.00 188 SER A CA 1
ATOM 1499 C C . SER A 1 188 ? -2.008 -5.174 1.696 1.00 74.00 188 SER A C 1
ATOM 1501 O O . SER A 1 188 ? -1.270 -6.159 1.834 1.00 74.00 188 SER A O 1
ATOM 1503 N N . VAL A 1 189 ? -2.304 -4.356 2.706 1.00 78.56 189 VAL A N 1
ATOM 1504 C CA . VAL A 1 189 ? -2.002 -4.637 4.111 1.00 78.56 189 VAL A CA 1
ATOM 1505 C C . VAL A 1 189 ? -3.291 -4.596 4.923 1.00 78.56 189 VAL A C 1
ATOM 1507 O O . VAL A 1 189 ? -3.957 -3.567 4.982 1.00 78.56 189 VAL A O 1
ATOM 1510 N N . VAL A 1 190 ? -3.636 -5.701 5.581 1.00 82.38 190 VAL A N 1
ATOM 1511 C CA . VAL A 1 190 ? -4.829 -5.802 6.432 1.00 82.38 190 VAL A CA 1
ATOM 1512 C C . VAL A 1 190 ? -4.413 -5.722 7.893 1.00 82.38 190 VAL A C 1
ATOM 1514 O O . VAL A 1 190 ? -3.653 -6.563 8.377 1.00 82.38 190 VAL A O 1
ATOM 1517 N N . VAL A 1 191 ? -4.944 -4.736 8.611 1.00 82.31 191 VAL A N 1
ATOM 1518 C CA . VAL A 1 191 ? -4.742 -4.558 10.052 1.00 82.31 191 VAL A CA 1
ATOM 1519 C C . VAL A 1 191 ? -6.026 -4.950 10.771 1.00 82.31 191 VAL A C 1
ATOM 1521 O O . VAL A 1 191 ? -7.088 -4.379 10.529 1.00 82.31 191 VAL A O 1
ATOM 1524 N N . ARG A 1 192 ? -5.930 -5.920 11.684 1.00 84.19 192 ARG A N 1
ATOM 1525 C CA . ARG A 1 192 ? -7.020 -6.275 12.604 1.00 84.19 192 ARG A CA 1
ATOM 1526 C C . ARG A 1 192 ? -6.632 -5.834 14.003 1.00 84.19 192 ARG A C 1
ATOM 1528 O O . ARG A 1 192 ? -5.570 -6.220 14.494 1.00 84.19 192 ARG A O 1
ATOM 1535 N N . ALA A 1 193 ? -7.492 -5.053 14.640 1.00 82.19 193 ALA A N 1
ATOM 1536 C CA . ALA A 1 193 ? -7.269 -4.533 15.980 1.00 82.19 193 ALA A CA 1
ATOM 1537 C C . ALA A 1 193 ? -8.486 -4.783 16.873 1.00 82.19 193 ALA A C 1
ATOM 1539 O O . ALA A 1 193 ? -9.607 -5.003 16.405 1.00 82.19 193 ALA A O 1
ATOM 1540 N N . GLU A 1 194 ? -8.249 -4.786 18.178 1.00 86.75 194 GLU A N 1
ATOM 1541 C CA . GLU A 1 194 ? -9.271 -5.048 19.184 1.00 86.75 194 GLU A CA 1
ATOM 1542 C C . GLU A 1 194 ? -9.205 -3.976 20.269 1.00 86.75 194 GLU A C 1
ATOM 1544 O O . GLU A 1 194 ? -8.120 -3.587 20.698 1.00 86.75 194 GLU A O 1
ATOM 1549 N N . ALA A 1 195 ? -10.368 -3.503 20.716 1.00 86.56 195 ALA A N 1
ATOM 1550 C CA . ALA A 1 195 ? -10.502 -2.524 21.787 1.00 86.56 195 ALA A CA 1
ATOM 1551 C C . ALA A 1 195 ? -11.493 -3.023 22.845 1.00 86.56 195 ALA A C 1
ATOM 1553 O O . ALA A 1 195 ? -12.584 -3.502 22.520 1.00 86.56 195 ALA A O 1
ATOM 1554 N N . TRP A 1 196 ? -11.113 -2.893 24.112 1.00 87.19 196 TRP A N 1
ATOM 1555 C CA . TRP A 1 196 ? -11.887 -3.306 25.277 1.00 87.19 196 TRP A CA 1
ATOM 1556 C C . TRP A 1 196 ? -12.287 -2.086 26.100 1.00 87.19 196 TRP A C 1
ATOM 1558 O O . TRP A 1 196 ? -11.433 -1.332 26.571 1.00 87.19 196 TRP A O 1
ATOM 1568 N N . MET A 1 197 ? -13.590 -1.910 26.303 1.00 86.25 197 MET A N 1
ATOM 1569 C CA . MET A 1 197 ? -14.152 -0.895 27.187 1.00 86.25 197 MET A CA 1
ATOM 1570 C C . MET A 1 197 ? -14.598 -1.535 28.493 1.00 86.25 197 MET A C 1
ATOM 1572 O O . MET A 1 197 ? -15.502 -2.380 28.484 1.00 86.25 197 MET A O 1
ATOM 1576 N N . LYS A 1 198 ? -14.047 -1.045 29.605 1.00 84.00 198 LYS A N 1
ATOM 1577 C CA . LYS A 1 198 ? -14.608 -1.303 30.926 1.00 84.00 198 LYS A CA 1
ATOM 1578 C C . LYS A 1 198 ? -15.899 -0.515 31.132 1.00 84.00 198 LYS A C 1
ATOM 1580 O O . LYS A 1 198 ? -15.982 0.679 30.791 1.00 84.00 198 LYS A O 1
ATOM 1585 N N . THR A 1 199 ? -16.914 -1.175 31.677 1.00 81.38 199 THR A N 1
ATOM 1586 C CA . THR A 1 199 ? -18.181 -0.505 31.986 1.00 81.38 199 THR A CA 1
ATOM 1587 C C . THR A 1 199 ? -18.033 0.478 33.156 1.00 81.38 199 THR A C 1
ATOM 1589 O O . THR A 1 199 ? -17.321 0.201 34.119 1.00 81.38 199 THR A O 1
ATOM 1592 N N . LEU A 1 200 ? -18.702 1.640 33.099 1.00 82.75 200 LEU A N 1
ATOM 1593 C CA . LEU A 1 200 ? -18.758 2.569 34.246 1.00 82.75 200 LEU A CA 1
ATOM 1594 C C . LEU A 1 200 ? -19.672 2.067 35.373 1.00 82.75 200 LEU A C 1
ATOM 1596 O O . LEU A 1 200 ? -19.637 2.603 36.478 1.00 82.75 200 LEU A O 1
ATOM 1600 N N . TRP A 1 201 ? -20.489 1.053 35.091 1.00 79.19 201 TRP A N 1
ATOM 1601 C CA . TRP A 1 201 ? -21.511 0.521 35.989 1.00 79.19 201 TRP A CA 1
ATOM 1602 C C . TRP A 1 201 ? -21.177 -0.913 36.420 1.00 79.19 201 TRP A C 1
ATOM 1604 O O . TRP A 1 201 ? -22.064 -1.759 36.551 1.00 79.19 201 TRP A O 1
ATOM 1614 N N . ASP A 1 202 ? -19.886 -1.187 36.619 1.00 73.81 202 ASP A N 1
ATOM 1615 C CA . ASP A 1 202 ? -19.383 -2.475 37.097 1.00 73.81 202 ASP A CA 1
ATOM 1616 C C . ASP A 1 202 ? -20.026 -2.806 38.458 1.00 73.81 202 ASP A C 1
ATOM 1618 O O . ASP A 1 202 ? -20.100 -1.967 39.357 1.00 73.81 202 ASP A O 1
ATOM 1622 N N . GLY A 1 203 ? -20.602 -4.002 38.577 1.00 67.12 203 GLY A N 1
ATOM 1623 C CA . GLY A 1 203 ? -21.410 -4.406 39.734 1.00 67.12 203 GLY A CA 1
ATOM 1624 C C . GLY A 1 203 ? -22.829 -3.810 39.841 1.00 67.12 203 GLY A C 1
ATOM 1625 O O . GLY A 1 203 ? -23.589 -4.255 40.703 1.00 67.12 203 GLY A O 1
ATOM 1626 N N . PHE A 1 2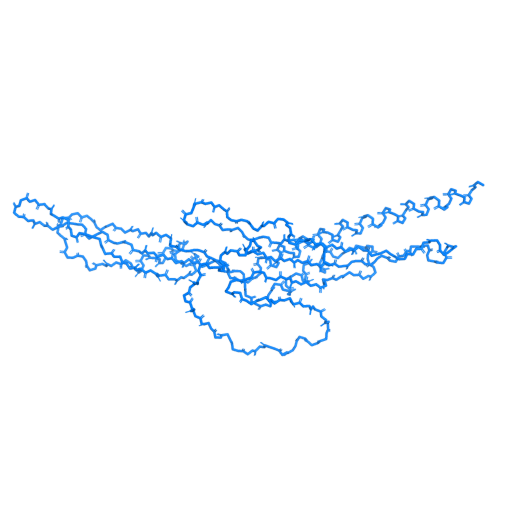04 ? -23.267 -2.881 38.977 1.00 68.69 204 PHE A N 1
ATOM 1627 C CA . PHE A 1 204 ? -24.640 -2.347 39.025 1.00 68.69 204 PHE A CA 1
ATOM 1628 C C . PHE A 1 204 ? -25.655 -3.392 38.529 1.00 68.69 204 PHE A C 1
ATOM 1630 O O . PHE A 1 204 ? -25.885 -3.566 37.328 1.00 68.69 204 PHE A O 1
ATOM 1637 N N . LEU A 1 205 ? -26.234 -4.133 39.482 1.00 68.56 205 LEU A N 1
ATOM 1638 C CA . LEU A 1 205 ? -27.162 -5.257 39.270 1.00 68.56 205 LEU A CA 1
ATOM 1639 C C . LEU A 1 205 ? -26.603 -6.403 38.391 1.00 68.56 205 LEU A C 1
ATOM 1641 O O . LEU A 1 205 ? -27.353 -7.292 37.998 1.00 68.56 205 LEU A O 1
ATOM 1645 N N . GLY A 1 206 ? -25.306 -6.389 38.055 1.00 67.69 206 GLY A N 1
ATOM 1646 C CA . GLY A 1 206 ? -24.680 -7.335 37.118 1.00 67.69 206 GLY A CA 1
ATOM 1647 C C . GLY A 1 206 ? -25.193 -7.245 35.670 1.00 67.69 206 GLY A C 1
ATOM 1648 O O . GLY A 1 206 ? -24.939 -8.152 34.874 1.00 67.69 206 GLY A O 1
ATOM 1649 N N . ILE A 1 207 ? -25.940 -6.184 35.333 1.00 72.38 207 ILE A N 1
ATOM 1650 C CA . ILE A 1 207 ? -26.600 -6.009 34.027 1.00 72.38 207 ILE A CA 1
ATOM 1651 C C . ILE A 1 207 ? -25.592 -5.565 32.962 1.00 72.38 207 ILE A C 1
ATOM 1653 O O . ILE A 1 207 ? -25.631 -6.034 31.822 1.00 72.38 207 ILE A O 1
ATOM 1657 N N . PHE A 1 208 ? -24.687 -4.661 33.334 1.00 75.38 208 PHE A N 1
ATOM 1658 C CA . PHE A 1 208 ? -23.654 -4.147 32.446 1.00 75.38 208 PHE A CA 1
ATOM 1659 C C . PHE A 1 208 ? -22.395 -5.009 32.548 1.00 75.38 208 PHE A C 1
ATOM 1661 O O . PHE A 1 208 ? -22.018 -5.472 33.622 1.00 75.38 208 PHE A O 1
ATOM 1668 N N . ARG A 1 209 ? -21.784 -5.273 31.393 1.00 77.94 209 ARG A N 1
ATOM 1669 C CA . ARG A 1 209 ? -20.569 -6.076 31.233 1.00 77.94 209 ARG A CA 1
ATOM 1670 C C . ARG A 1 209 ? -19.646 -5.368 30.260 1.00 77.94 209 ARG A C 1
ATOM 1672 O O . ARG A 1 209 ? -20.130 -4.667 29.365 1.00 77.94 209 ARG A O 1
ATOM 1679 N N . ASP A 1 210 ? -18.355 -5.624 30.405 1.00 82.88 210 ASP A N 1
ATOM 1680 C CA . ASP A 1 210 ? -17.322 -5.087 29.526 1.00 82.88 210 ASP A CA 1
ATOM 1681 C C . ASP A 1 210 ? -17.603 -5.410 28.057 1.00 82.88 210 ASP A C 1
ATOM 1683 O O . ASP A 1 210 ? -18.183 -6.448 27.703 1.00 82.88 210 ASP A O 1
ATOM 1687 N N . ARG A 1 211 ? -17.229 -4.473 27.186 1.00 82.75 211 ARG A N 1
ATOM 1688 C CA . ARG A 1 211 ? -17.543 -4.531 25.758 1.00 82.75 211 ARG A CA 1
ATOM 1689 C C . ARG A 1 211 ? -16.271 -4.599 24.938 1.00 82.75 211 ARG A C 1
ATOM 1691 O O . ARG A 1 211 ? -15.369 -3.784 25.104 1.00 82.75 211 ARG A O 1
ATOM 1698 N N . LYS A 1 212 ? -16.248 -5.542 24.001 1.00 86.06 212 LYS A N 1
ATOM 1699 C CA . LYS A 1 212 ? -15.190 -5.690 23.009 1.00 86.06 212 LYS A CA 1
ATOM 1700 C C . LYS A 1 212 ? -15.661 -5.148 21.664 1.00 86.06 212 LYS A C 1
ATOM 1702 O O . LYS A 1 212 ? -16.740 -5.522 21.207 1.00 86.06 212 LYS A O 1
ATOM 1707 N N . ALA A 1 213 ? -14.846 -4.320 21.025 1.00 85.75 213 ALA A N 1
ATOM 1708 C CA . ALA A 1 213 ? -14.956 -4.001 19.609 1.00 85.75 213 ALA A CA 1
ATOM 1709 C C . ALA A 1 213 ? -13.801 -4.682 18.864 1.00 85.75 213 ALA A C 1
ATOM 1711 O O . ALA A 1 213 ? -12.639 -4.500 19.222 1.00 85.75 213 ALA A O 1
ATOM 1712 N N . ASN A 1 214 ? -14.125 -5.453 17.828 1.00 87.75 214 ASN A N 1
ATOM 1713 C CA . ASN A 1 214 ? -13.148 -5.924 16.851 1.00 87.75 214 ASN A CA 1
ATOM 1714 C C . ASN A 1 214 ? -13.293 -5.033 15.616 1.00 87.75 214 ASN A C 1
ATOM 1716 O O . ASN A 1 214 ? -14.415 -4.836 15.142 1.00 87.75 214 ASN A O 1
ATOM 1720 N N . VAL A 1 215 ? -12.183 -4.513 15.108 1.00 87.69 215 VAL A N 1
ATOM 1721 C CA . VAL A 1 215 ? -12.139 -3.656 13.919 1.00 87.69 215 VAL A CA 1
ATOM 1722 C C . VAL A 1 215 ? -11.147 -4.223 12.914 1.00 87.69 215 VAL A C 1
ATOM 1724 O O . VAL A 1 215 ? -10.186 -4.912 13.274 1.00 87.69 215 VAL A O 1
ATOM 1727 N N . CYS A 1 216 ? -11.402 -3.959 11.641 1.00 87.94 216 CYS A N 1
ATOM 1728 C CA . CYS A 1 216 ? -10.528 -4.362 10.556 1.00 87.94 216 CYS A CA 1
ATOM 1729 C C . CYS A 1 216 ? -10.428 -3.224 9.556 1.00 87.94 216 CYS A C 1
ATOM 1731 O O . CYS A 1 216 ? -11.438 -2.609 9.217 1.00 87.94 216 CYS A O 1
ATOM 1733 N N . ALA A 1 217 ? -9.212 -2.980 9.095 1.00 85.94 217 ALA A N 1
ATOM 1734 C CA . ALA A 1 217 ? -8.899 -1.988 8.093 1.00 85.94 217 ALA A CA 1
ATOM 1735 C C . ALA A 1 217 ? -7.960 -2.572 7.040 1.00 85.94 217 ALA A C 1
ATOM 1737 O O . ALA A 1 217 ? -7.162 -3.471 7.323 1.00 85.94 217 ALA A O 1
ATOM 1738 N N . GLN A 1 218 ? -8.039 -2.023 5.835 1.00 84.75 218 GLN A N 1
ATOM 1739 C CA . GLN A 1 218 ? -7.250 -2.434 4.687 1.00 84.75 218 GLN A CA 1
ATOM 1740 C C . GLN A 1 218 ? -6.562 -1.205 4.091 1.00 84.75 218 GLN A C 1
ATOM 1742 O O . GLN A 1 218 ? -7.205 -0.213 3.760 1.00 84.75 218 GLN A O 1
ATOM 1747 N N . GLY A 1 219 ? -5.237 -1.267 4.001 1.00 81.25 219 GLY A N 1
ATOM 1748 C CA . GLY A 1 219 ? -4.401 -0.288 3.330 1.00 81.25 219 GLY A CA 1
ATOM 1749 C C . GLY A 1 219 ? -4.059 -0.813 1.947 1.00 81.25 219 GLY A C 1
ATOM 1750 O O . GLY A 1 219 ? -3.316 -1.788 1.822 1.00 81.25 219 GLY A O 1
ATOM 1751 N N . ASP A 1 220 ? -4.607 -0.176 0.921 1.00 76.44 220 ASP A N 1
ATOM 1752 C CA . ASP A 1 220 ? -4.377 -0.548 -0.472 1.00 76.44 220 ASP A CA 1
ATOM 1753 C C . ASP A 1 220 ? -3.172 0.195 -1.053 1.00 76.44 220 ASP A C 1
ATOM 1755 O O . ASP A 1 220 ? -2.897 1.348 -0.711 1.00 76.44 220 ASP A O 1
ATOM 1759 N N . THR A 1 221 ? -2.460 -0.440 -1.982 1.00 72.31 221 THR A N 1
ATOM 1760 C CA . THR A 1 221 ? -1.518 0.260 -2.863 1.00 72.31 221 THR A CA 1
ATOM 1761 C C . THR A 1 221 ? -1.968 0.099 -4.308 1.00 72.31 221 THR A C 1
ATOM 1763 O O . THR A 1 221 ? -2.179 -1.005 -4.796 1.00 72.31 221 THR A O 1
ATOM 1766 N N . PHE A 1 222 ? -2.135 1.223 -4.997 1.00 73.81 222 PHE A N 1
ATOM 1767 C CA . PHE A 1 222 ? -2.616 1.257 -6.372 1.00 73.81 222 PHE A CA 1
ATOM 1768 C C . PHE A 1 222 ? -1.435 1.236 -7.337 1.00 73.81 222 PHE A C 1
ATOM 1770 O O . PHE A 1 222 ? -0.464 1.971 -7.151 1.00 73.81 222 PHE A O 1
ATOM 1777 N N . TYR A 1 223 ? -1.547 0.457 -8.407 1.00 70.50 223 TYR A N 1
ATOM 1778 C CA . TYR A 1 223 ? -0.638 0.547 -9.545 1.00 70.50 223 TYR A CA 1
ATOM 1779 C C . TYR A 1 223 ? -1.416 0.408 -10.852 1.00 70.50 223 TYR A C 1
ATOM 1781 O O . TYR A 1 223 ? -2.469 -0.229 -10.905 1.00 70.50 223 TYR A O 1
ATOM 1789 N N . GLN A 1 224 ? -0.912 1.037 -11.911 1.00 76.00 224 GLN A N 1
ATOM 1790 C CA . GLN A 1 224 ? -1.464 0.871 -13.248 1.00 76.00 224 GLN A CA 1
ATOM 1791 C C . GLN A 1 224 ? -0.792 -0.331 -13.918 1.00 76.00 224 GLN A C 1
ATOM 1793 O O . GLN A 1 224 ? 0.438 -0.366 -14.031 1.00 76.00 224 GLN A O 1
ATOM 1798 N N . ASP A 1 225 ? -1.584 -1.301 -14.365 1.00 74.44 225 ASP A N 1
ATOM 1799 C CA . ASP A 1 225 ? -1.093 -2.429 -15.153 1.00 74.44 225 ASP A CA 1
ATOM 1800 C C . ASP A 1 225 ? -0.707 -1.950 -16.564 1.00 74.44 225 ASP A C 1
ATOM 1802 O O . ASP A 1 225 ? -1.553 -1.380 -17.262 1.00 74.44 225 ASP A O 1
ATOM 1806 N N . PRO A 1 226 ? 0.544 -2.169 -17.010 1.00 72.19 226 PRO A N 1
ATOM 1807 C CA . PRO A 1 226 ? 0.982 -1.745 -18.335 1.00 72.19 226 PRO A CA 1
ATOM 1808 C C . PRO A 1 226 ? 0.268 -2.470 -19.486 1.00 72.19 226 PRO A C 1
ATOM 1810 O O . PRO A 1 226 ? 0.189 -1.909 -20.576 1.00 72.19 226 PRO A O 1
ATOM 1813 N N . GLN A 1 227 ? -0.269 -3.679 -19.274 1.00 73.31 227 GLN A N 1
ATOM 1814 C CA . GLN A 1 227 ? -0.905 -4.456 -20.348 1.00 73.31 227 GLN A CA 1
ATOM 1815 C C . GLN A 1 227 ? -2.333 -3.984 -20.648 1.00 73.31 227 GLN A C 1
ATOM 1817 O O . GLN A 1 227 ? -2.719 -3.861 -21.809 1.00 73.31 227 GLN A O 1
ATOM 1822 N N . THR A 1 228 ? -3.129 -3.714 -19.610 1.00 76.44 228 THR A N 1
ATOM 1823 C CA . THR A 1 228 ? -4.526 -3.266 -19.762 1.00 76.44 228 THR A CA 1
ATOM 1824 C C . THR A 1 228 ? -4.708 -1.752 -19.656 1.00 76.44 228 THR A C 1
ATOM 1826 O O . THR A 1 228 ? -5.793 -1.248 -19.954 1.00 76.44 228 THR A O 1
ATOM 1829 N N . GLY A 1 229 ? -3.692 -1.020 -19.183 1.00 76.44 229 GLY A N 1
ATOM 1830 C CA . GLY A 1 229 ? -3.772 0.409 -18.863 1.00 76.44 229 GLY A CA 1
ATOM 1831 C C . GLY A 1 229 ? -4.684 0.733 -17.672 1.00 76.44 229 GLY A C 1
ATOM 1832 O O . GLY A 1 229 ? -4.912 1.909 -17.376 1.00 76.44 229 GLY A O 1
ATOM 1833 N N . ARG A 1 230 ? -5.230 -0.282 -16.988 1.00 77.81 230 ARG A N 1
ATOM 1834 C CA . ARG A 1 230 ? -6.171 -0.122 -15.874 1.00 77.81 230 ARG A CA 1
ATOM 1835 C C . ARG A 1 230 ? -5.431 0.015 -14.550 1.00 77.81 230 ARG A C 1
ATOM 1837 O O . ARG A 1 230 ? -4.370 -0.565 -14.348 1.00 77.81 230 ARG A O 1
ATOM 1844 N N . TRP A 1 231 ? -6.034 0.755 -13.628 1.00 76.50 231 TRP A N 1
ATOM 1845 C CA . TRP A 1 231 ? -5.616 0.758 -12.231 1.00 76.50 231 TRP A CA 1
ATOM 1846 C C . TRP A 1 231 ? -6.091 -0.525 -11.556 1.00 76.50 231 TRP A C 1
ATOM 1848 O O . TRP A 1 231 ? -7.283 -0.834 -11.589 1.00 76.50 231 TRP A O 1
ATOM 1858 N N . ILE A 1 232 ? -5.159 -1.256 -10.950 1.00 71.94 232 ILE A N 1
ATOM 1859 C CA . ILE A 1 232 ? -5.455 -2.410 -10.105 1.00 71.94 232 ILE A CA 1
ATOM 1860 C C . ILE A 1 232 ? -5.592 -1.915 -8.663 1.00 71.94 232 ILE A C 1
ATOM 1862 O O . ILE A 1 232 ? -4.748 -1.167 -8.160 1.00 71.94 232 ILE A O 1
ATOM 1866 N N . LYS A 1 233 ? -6.684 -2.334 -8.019 1.00 71.94 233 LYS A N 1
ATOM 1867 C CA . LYS A 1 233 ? -6.960 -2.175 -6.591 1.00 71.94 233 LYS A CA 1
ATOM 1868 C C . LYS A 1 233 ? -7.319 -3.558 -6.025 1.00 71.94 233 LYS A C 1
ATOM 1870 O O . LYS A 1 233 ? -8.103 -4.256 -6.673 1.00 71.94 233 LYS A O 1
ATOM 1875 N N . PRO A 1 234 ? -6.826 -3.931 -4.834 1.00 70.56 234 PRO A N 1
ATOM 1876 C CA . PRO A 1 234 ? -7.388 -5.037 -4.063 1.00 70.56 234 PRO A CA 1
ATOM 1877 C C . PRO A 1 234 ? -8.907 -4.873 -3.813 1.00 70.56 234 PRO A C 1
ATOM 1879 O O . PRO A 1 234 ? -9.385 -3.743 -3.678 1.00 70.56 234 PRO A O 1
ATOM 1882 N N . PRO A 1 235 ? -9.696 -5.961 -3.723 1.00 70.94 235 PRO A N 1
ATOM 1883 C CA . PRO A 1 235 ? -11.106 -5.887 -3.367 1.00 70.94 235 PRO A CA 1
ATOM 1884 C C . PRO A 1 235 ? -11.272 -5.536 -1.885 1.00 70.94 235 PRO A C 1
ATOM 1886 O O . PRO A 1 235 ? -10.421 -5.858 -1.054 1.00 70.94 235 PRO A O 1
ATOM 1889 N N . ASP A 1 236 ? -12.423 -4.962 -1.541 1.00 67.94 236 ASP A N 1
ATOM 1890 C CA . ASP A 1 236 ? -12.755 -4.532 -0.173 1.00 67.94 236 ASP A CA 1
ATOM 1891 C C . ASP A 1 236 ? -13.023 -5.716 0.796 1.00 67.94 236 ASP A C 1
ATOM 1893 O O . ASP A 1 236 ? -13.269 -5.534 1.988 1.00 67.94 236 ASP A O 1
ATOM 1897 N N . GLU A 1 237 ? -12.982 -6.959 0.299 1.00 67.69 237 GLU A N 1
ATOM 1898 C CA . GLU A 1 237 ? -13.332 -8.179 1.040 1.00 67.69 237 GLU A CA 1
ATOM 1899 C C . GLU A 1 237 ? -12.222 -8.709 1.974 1.00 67.69 237 GLU A C 1
ATOM 1901 O O . GLU A 1 237 ? -12.443 -9.685 2.697 1.00 67.69 237 GLU A O 1
ATOM 1906 N N . ALA A 1 238 ? -11.030 -8.100 2.038 1.00 67.69 238 ALA A N 1
ATOM 1907 C CA . ALA A 1 238 ? -9.949 -8.642 2.880 1.00 67.69 238 ALA A CA 1
ATOM 1908 C C . ALA A 1 238 ? -10.273 -8.576 4.394 1.00 67.69 238 ALA A C 1
ATOM 1910 O O . ALA A 1 238 ? -9.705 -9.314 5.214 1.00 67.69 238 ALA A O 1
ATOM 1911 N N . CYS A 1 239 ? -11.243 -7.734 4.767 1.00 72.44 239 CYS A N 1
ATOM 1912 C CA . CYS A 1 239 ? -11.739 -7.580 6.131 1.00 72.44 239 CYS A CA 1
ATOM 1913 C C . CYS A 1 239 ? -12.896 -8.505 6.539 1.00 72.44 239 CYS A C 1
ATOM 1915 O O . CYS A 1 239 ? -13.434 -8.348 7.639 1.00 72.44 239 CYS A O 1
ATOM 1917 N N . VAL A 1 240 ? -13.245 -9.516 5.733 1.00 67.31 240 VAL A N 1
ATOM 1918 C CA . VAL A 1 240 ? -14.246 -10.526 6.125 1.00 67.31 240 VAL A CA 1
ATOM 1919 C C . VAL A 1 240 ? -13.853 -11.193 7.464 1.00 67.31 240 VAL A C 1
ATOM 1921 O O . VAL A 1 240 ? -12.700 -11.626 7.631 1.00 67.31 240 VAL A O 1
ATOM 1924 N N . PRO A 1 241 ? -14.764 -11.269 8.457 1.00 53.66 241 PRO A N 1
ATOM 1925 C CA . PRO A 1 241 ? -14.508 -11.997 9.696 1.00 53.66 241 PRO A CA 1
ATOM 1926 C C . PRO A 1 241 ? -14.292 -13.488 9.396 1.00 53.66 241 PRO A C 1
ATOM 1928 O O . PRO A 1 241 ? -15.069 -14.096 8.665 1.00 53.66 241 PRO A O 1
ATOM 1931 N N . ARG A 1 242 ? -13.219 -14.050 9.962 1.00 47.44 242 ARG A N 1
ATOM 1932 C CA . ARG A 1 242 ? -12.901 -15.484 9.961 1.00 47.44 242 ARG A CA 1
ATOM 1933 C C . ARG A 1 242 ? -13.145 -16.034 11.362 1.00 47.44 242 ARG A C 1
ATOM 1935 O O . ARG A 1 242 ? -12.848 -15.268 12.311 1.00 47.44 242 ARG A O 1
#

pLDDT: mean 74.32, std 16.94, range [26.44, 93.25]